Protein AF-W4GND0-F1 (afdb_monomer_lite)

Secondary structure (DSSP, 8-state):
-----PPPPP------------------TT--------------EEEE-TTEEE-TTSS-EEE-SS---EEES----SEEEEEEEE----SS----EEEEE-TTS-TTS-TTSSSSEEEEETTTTEEEETTEEEEE-S----TT-EEEEEEEE-----------------S-----GGG-----S--------------

InterPro domains:
  IPR001870 B30.2/SPRY domain [PS50188] (21-199)
  IPR003877 SPRY domain [PF00622] (81-151)
  IPR003877 SPRY domain [SM00449] (78-196)
  IPR013320 Concanavalin A-like lectin/glucanase domain superfamily [SSF49899] (46-150)
  IPR037353 Histone methyltransferase complex subunit ASH2 [PTHR10598] (15-159)
  IPR043136 B30.2/SPRY domain superfamily [G3DSA:2.60.120.920] (41-192)

Foldseek 3Di:
DDDDDDDDDDDPDPPDDDDDDDPDDPDDPDDDDPPPPPPPDDKFWDDAAPQWDADPVRHDIDGDDDDFAIDIPDDDDAFKDKDKDAAADDPDDDWAWDADFDPPDGRRHHALCEQRGWTFTQPQRWIHHVNDTDHRPADHDHHGDMDMYMDHHHDDPPDPDDDDDPPPDPPDPPPPPRNPPPPDDDDDDDDDDDDDDDD

Organism: Aphanomyces astaci (NCBI:txid112090)

pLDDT: mean 72.78, std 25.06, range [27.89, 97.12]

Radius of gyration: 31.28 Å; chains: 1; bounding box: 132×40×83 Å

Sequence (199 aa):
MATTIPRHPDDNTPTKRLRLDETKDDAVPGTPPKDNVKCSTLVRWLDKGPLLLFGDDGVTVSGTKGFCMARTNACVTRGTYYFELKLLGAIEAYHVRVGWGTKKADINAPVGFDEHSYGYRDIGGETMHKSKRSGPYGDSFGVGDTVGAMICVNGDSSEDKSVDTVAPSLPGRFVPPSLVKQSSDLLAHVSSPRRSFCP

Structure (mmCIF, N/CA/C/O backbone):
data_AF-W4GND0-F1
#
_entry.id   AF-W4GND0-F1
#
loop_
_atom_site.group_PDB
_atom_site.id
_atom_site.type_symbol
_atom_site.label_atom_id
_atom_site.label_alt_id
_atom_site.label_comp_id
_atom_site.label_asym_id
_atom_site.label_entity_id
_atom_site.label_seq_id
_atom_site.pdbx_PDB_ins_code
_atom_site.Cartn_x
_atom_site.Cartn_y
_atom_site.Cartn_z
_atom_site.occupancy
_atom_site.B_iso_or_equiv
_atom_site.auth_seq_id
_atom_site.auth_comp_id
_atom_site.auth_asym_id
_atom_site.auth_atom_id
_atom_site.pdbx_PDB_model_num
ATOM 1 N N . MET A 1 1 ? -73.529 -22.502 -42.885 1.00 43.00 1 MET A N 1
ATOM 2 C CA . MET A 1 1 ? -72.395 -23.369 -42.509 1.00 43.00 1 MET A CA 1
ATOM 3 C C . MET A 1 1 ? -71.196 -22.471 -42.272 1.00 43.00 1 MET A C 1
ATOM 5 O O . MET A 1 1 ? -70.768 -21.823 -43.215 1.00 43.00 1 MET A O 1
ATOM 9 N N . ALA A 1 2 ? -70.741 -22.344 -41.026 1.00 42.69 2 ALA A N 1
ATOM 10 C CA . ALA A 1 2 ? -69.561 -21.561 -40.666 1.00 42.69 2 ALA A CA 1
ATOM 11 C C . ALA A 1 2 ? -68.586 -22.484 -39.928 1.00 42.69 2 ALA A C 1
ATOM 13 O O . ALA A 1 2 ? -68.968 -23.151 -38.967 1.00 42.69 2 ALA A O 1
ATOM 14 N N . THR A 1 3 ? -67.371 -22.567 -40.459 1.00 45.03 3 THR A N 1
ATOM 15 C CA . THR A 1 3 ? -66.324 -23.526 -40.100 1.00 45.03 3 THR A CA 1
ATOM 16 C C . THR A 1 3 ? -65.469 -22.999 -38.948 1.00 45.03 3 THR A C 1
ATOM 18 O O . THR A 1 3 ? -65.037 -21.849 -38.952 1.00 45.03 3 THR A O 1
ATOM 21 N N . THR A 1 4 ? -65.230 -23.873 -37.974 1.00 40.03 4 THR A N 1
ATOM 22 C CA . THR A 1 4 ? -64.406 -23.694 -36.773 1.00 40.03 4 THR A CA 1
ATOM 23 C C . THR A 1 4 ? -62.906 -23.597 -37.087 1.00 40.03 4 THR A C 1
ATOM 25 O O . THR A 1 4 ? -62.381 -24.429 -37.822 1.00 40.03 4 THR A O 1
ATOM 28 N N . ILE A 1 5 ? -62.202 -22.654 -36.448 1.00 49.31 5 ILE A N 1
ATOM 29 C CA . ILE A 1 5 ? -60.740 -22.677 -36.235 1.00 49.31 5 ILE A CA 1
ATOM 30 C C . ILE A 1 5 ? -60.503 -22.735 -34.709 1.00 49.31 5 ILE A C 1
ATOM 32 O O . ILE A 1 5 ? -61.121 -21.947 -33.986 1.00 49.31 5 ILE A O 1
ATOM 36 N N . PRO A 1 6 ? -59.669 -23.660 -34.192 1.00 49.16 6 PRO A N 1
ATOM 37 C CA . PRO A 1 6 ? -59.501 -23.877 -32.756 1.00 49.16 6 PRO A CA 1
ATOM 38 C C . PRO A 1 6 ? -58.613 -22.800 -32.114 1.00 49.16 6 PRO A C 1
ATOM 40 O O . PRO A 1 6 ? -57.585 -22.414 -32.669 1.00 49.16 6 PRO A O 1
ATOM 43 N N . ARG A 1 7 ? -59.013 -22.320 -30.929 1.00 40.78 7 ARG A N 1
ATOM 44 C CA . ARG A 1 7 ? -58.223 -21.388 -30.113 1.00 40.78 7 ARG A CA 1
ATOM 45 C C . ARG A 1 7 ? -57.280 -22.158 -29.186 1.00 40.78 7 ARG A C 1
ATOM 47 O O . ARG A 1 7 ? -57.623 -23.218 -28.674 1.00 40.78 7 ARG A O 1
ATOM 54 N N . HIS A 1 8 ? -56.094 -21.584 -29.038 1.00 46.62 8 HIS A N 1
ATOM 55 C CA . HIS A 1 8 ? -54.951 -22.016 -28.240 1.00 46.62 8 HIS A CA 1
ATOM 56 C C . HIS A 1 8 ? -55.311 -22.279 -26.760 1.00 46.62 8 HIS A C 1
ATOM 58 O O . HIS A 1 8 ? -56.120 -21.527 -26.219 1.00 46.62 8 HIS A O 1
ATOM 64 N N . PRO A 1 9 ? -54.721 -23.299 -26.099 1.00 55.03 9 PRO A N 1
ATOM 65 C CA . PRO A 1 9 ? -55.015 -23.630 -24.704 1.00 55.03 9 PRO A CA 1
ATOM 66 C C . PRO A 1 9 ? -54.489 -22.571 -23.726 1.00 55.03 9 PRO A C 1
ATOM 68 O O . PRO A 1 9 ? -53.445 -21.956 -23.957 1.00 55.03 9 PRO A O 1
ATOM 71 N N . ASP A 1 10 ? -55.256 -22.376 -22.654 1.00 47.91 10 ASP A N 1
ATOM 72 C CA . ASP A 1 10 ? -55.104 -21.334 -21.643 1.00 47.91 10 ASP A CA 1
ATOM 73 C C . ASP A 1 10 ? -53.789 -21.418 -20.844 1.00 47.91 10 ASP A C 1
ATOM 75 O O . ASP A 1 10 ? -53.317 -22.486 -20.449 1.00 47.91 10 ASP A O 1
ATOM 79 N N . ASP A 1 11 ? -53.230 -20.234 -20.601 1.00 42.88 11 ASP A N 1
ATOM 80 C CA . ASP A 1 11 ? -52.065 -19.924 -19.774 1.00 42.88 11 ASP A CA 1
ATOM 81 C C . ASP A 1 11 ? -52.300 -20.351 -18.313 1.00 42.88 11 ASP A C 1
ATOM 83 O O . ASP A 1 11 ? -53.037 -19.711 -17.562 1.00 42.88 11 ASP A O 1
ATOM 87 N N . ASN A 1 12 ? -51.689 -21.465 -17.903 1.00 50.41 12 ASN A N 1
ATOM 88 C CA . ASN A 1 12 ? -51.799 -21.996 -16.547 1.00 50.41 12 ASN A CA 1
ATOM 89 C C . ASN A 1 12 ? -50.661 -21.483 -15.652 1.00 50.41 12 ASN A C 1
ATOM 91 O O . ASN A 1 12 ? -49.893 -22.268 -15.091 1.00 50.41 12 ASN A O 1
ATOM 95 N N . THR A 1 13 ? -50.550 -20.161 -15.519 1.00 42.34 13 THR A N 1
ATOM 96 C CA . THR A 1 13 ? -49.691 -19.529 -14.511 1.00 42.34 13 THR A CA 1
ATOM 97 C C . THR A 1 13 ? -50.425 -19.517 -13.157 1.00 42.34 13 THR A C 1
ATOM 99 O O . THR A 1 13 ? -51.389 -18.763 -12.991 1.00 42.34 13 THR A O 1
ATOM 102 N N . PRO A 1 14 ? -50.015 -20.308 -12.143 1.00 46.78 14 PRO A N 1
ATOM 103 C CA . PRO A 1 14 ? -50.732 -20.372 -10.874 1.00 46.78 14 PRO A CA 1
ATOM 104 C C . PRO A 1 14 ? -50.494 -19.089 -10.065 1.00 46.78 14 PRO A C 1
ATOM 106 O O . PRO A 1 14 ? -49.448 -18.895 -9.453 1.00 46.78 14 PRO A O 1
ATOM 109 N N . THR A 1 15 ? -51.494 -18.211 -10.012 1.00 45.91 15 THR A N 1
ATOM 110 C CA . THR A 1 15 ? -51.479 -16.931 -9.273 1.00 45.91 15 THR A CA 1
ATOM 111 C C . THR A 1 15 ? -51.788 -17.080 -7.775 1.00 45.91 15 THR A C 1
ATOM 113 O O . THR A 1 15 ? -52.222 -16.136 -7.113 1.00 45.91 15 THR A O 1
ATOM 116 N N . LYS A 1 16 ? -51.585 -18.265 -7.189 1.00 37.91 16 LYS A N 1
ATOM 117 C CA . LYS A 1 16 ? -51.876 -18.499 -5.769 1.00 37.91 16 LYS A CA 1
ATOM 118 C C . LYS A 1 16 ? -50.635 -18.256 -4.914 1.00 37.91 16 LYS A C 1
ATOM 120 O O . LYS A 1 16 ? -49.819 -19.150 -4.719 1.00 37.91 16 LYS A O 1
ATOM 125 N N . ARG A 1 17 ? -50.540 -17.047 -4.344 1.00 41.16 17 ARG A N 1
ATOM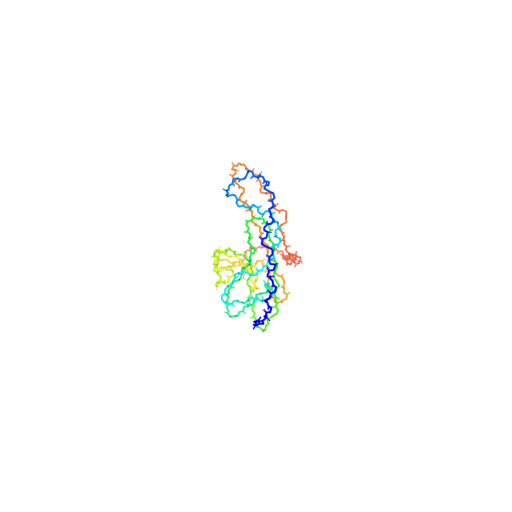 126 C CA . ARG A 1 17 ? -49.741 -16.793 -3.133 1.00 41.16 17 ARG A CA 1
ATOM 127 C C . ARG A 1 17 ? -50.194 -17.775 -2.050 1.00 41.16 17 ARG A C 1
ATOM 129 O O . ARG A 1 17 ? -51.333 -17.699 -1.588 1.00 41.16 17 ARG A O 1
ATOM 136 N N . LEU A 1 18 ? -49.316 -18.697 -1.667 1.00 41.16 18 LEU A N 1
ATOM 137 C CA . LEU A 1 18 ? -49.490 -19.494 -0.459 1.00 41.16 18 LEU A CA 1
ATOM 138 C C . LEU A 1 18 ? -49.481 -18.529 0.734 1.00 41.16 18 LEU A C 1
ATOM 140 O O . LEU A 1 18 ? -48.546 -17.746 0.894 1.00 41.16 18 LEU A O 1
ATOM 144 N N . ARG A 1 19 ? -50.557 -18.542 1.527 1.00 41.31 19 ARG A N 1
ATOM 145 C CA . ARG A 1 19 ? -50.587 -17.903 2.845 1.00 41.31 19 ARG A CA 1
ATOM 146 C C . ARG A 1 19 ? -49.658 -18.718 3.744 1.00 41.31 19 ARG A C 1
ATOM 148 O O . ARG A 1 19 ? -49.975 -19.865 4.036 1.00 41.31 19 ARG A O 1
ATOM 155 N N . LEU A 1 20 ? -48.508 -18.155 4.108 1.00 47.72 20 LEU A N 1
ATOM 156 C CA . LEU A 1 20 ? -47.785 -18.604 5.293 1.00 47.72 20 LEU A CA 1
ATOM 157 C C . LEU A 1 20 ? -48.545 -18.031 6.491 1.00 47.72 20 LEU A C 1
ATOM 159 O O . LEU A 1 20 ? -48.808 -16.828 6.510 1.00 47.72 20 LEU A O 1
ATOM 163 N N . ASP A 1 21 ? -48.948 -18.897 7.415 1.00 48.16 21 ASP A N 1
ATOM 164 C CA . ASP A 1 21 ? -49.617 -18.513 8.653 1.00 48.16 21 ASP A CA 1
ATOM 165 C C . ASP A 1 21 ? -48.809 -17.441 9.400 1.00 48.16 21 ASP A C 1
ATOM 167 O O . ASP A 1 21 ? -47.596 -17.557 9.585 1.00 48.16 21 ASP A O 1
ATOM 171 N N . GLU A 1 22 ? -49.499 -16.372 9.794 1.00 46.44 22 GLU A N 1
ATOM 172 C CA . GLU A 1 22 ? -48.955 -15.273 10.583 1.00 46.44 22 GLU A CA 1
ATOM 173 C C . GLU A 1 22 ? -48.670 -15.766 12.007 1.00 46.44 22 GLU A C 1
ATOM 175 O O . GLU A 1 22 ? -49.559 -15.799 12.861 1.00 46.44 22 GLU A O 1
ATOM 180 N N . THR A 1 23 ? -47.419 -16.121 12.298 1.00 47.56 23 THR A N 1
ATOM 181 C CA . THR A 1 23 ? -46.957 -16.118 13.687 1.00 47.56 23 THR A CA 1
ATOM 182 C C . THR A 1 23 ? -46.797 -14.660 14.100 1.00 47.56 23 THR A C 1
ATOM 184 O O . THR A 1 23 ? -45.972 -13.924 13.563 1.00 47.56 23 THR A O 1
ATOM 187 N N . LYS A 1 24 ? -47.658 -14.227 15.018 1.00 46.16 24 LYS A N 1
ATOM 188 C CA . LYS A 1 24 ? -47.632 -12.905 15.634 1.00 46.16 24 LYS A CA 1
ATOM 189 C C . LYS A 1 24 ? -46.342 -12.743 16.446 1.00 46.16 24 LYS A C 1
ATOM 191 O O . LYS A 1 24 ? -46.294 -13.146 17.604 1.00 46.16 24 LYS A O 1
ATOM 196 N N . ASP A 1 25 ? -45.334 -12.131 15.838 1.00 47.25 25 ASP A N 1
ATOM 197 C CA . ASP A 1 25 ? -44.160 -11.618 16.535 1.00 47.25 25 ASP A CA 1
ATOM 198 C C . ASP A 1 25 ? -44.405 -10.144 16.883 1.00 47.25 25 ASP A C 1
ATOM 200 O O . ASP A 1 25 ? -44.416 -9.266 16.017 1.00 47.25 25 ASP A O 1
ATOM 204 N N . ASP A 1 26 ? -44.637 -9.866 18.167 1.00 52.28 26 ASP A N 1
ATOM 205 C CA . ASP A 1 26 ? -44.676 -8.511 18.718 1.00 52.28 26 ASP A CA 1
ATOM 206 C C . ASP A 1 26 ? -43.261 -7.888 18.642 1.00 52.28 26 ASP A C 1
ATOM 208 O O . ASP A 1 26 ? -42.499 -7.901 19.609 1.00 52.28 26 ASP A O 1
ATOM 212 N N . ALA A 1 27 ? -42.885 -7.351 17.476 1.00 48.69 27 ALA A N 1
ATOM 213 C CA . ALA A 1 27 ? -41.619 -6.653 17.256 1.00 48.69 27 ALA A CA 1
ATOM 214 C C . ALA A 1 27 ? -41.849 -5.222 16.739 1.00 48.69 27 ALA A C 1
ATOM 216 O O . ALA A 1 27 ? -42.468 -4.986 15.703 1.00 48.69 27 ALA A O 1
ATOM 217 N N . VAL A 1 28 ? -41.324 -4.250 17.488 1.00 59.69 28 VAL A N 1
ATOM 218 C CA . VAL A 1 28 ? -41.372 -2.810 17.194 1.00 59.69 28 VAL A CA 1
ATOM 219 C C . VAL A 1 28 ? -40.709 -2.508 15.834 1.00 59.69 28 VAL A C 1
ATOM 221 O O . VAL A 1 28 ? -39.569 -2.935 15.617 1.00 59.69 28 VAL A O 1
ATOM 224 N N . PRO A 1 29 ? -41.345 -1.738 14.925 1.00 42.53 29 PRO A N 1
ATOM 225 C CA . PRO A 1 29 ? -40.760 -1.413 13.626 1.00 42.53 29 PRO A CA 1
ATOM 226 C C . PRO A 1 29 ? -39.590 -0.437 13.798 1.00 42.53 29 PRO A C 1
ATOM 228 O O . PRO A 1 29 ? -39.782 0.673 14.291 1.00 42.53 29 PRO A O 1
ATOM 231 N N . GLY A 1 30 ? -38.383 -0.824 13.371 1.00 54.09 30 GLY A N 1
ATOM 232 C CA . GLY A 1 30 ? -37.258 0.116 13.244 1.00 54.09 30 GLY A CA 1
ATOM 233 C C . GLY A 1 30 ? -35.874 -0.381 13.656 1.00 54.09 30 GLY A C 1
ATOM 234 O O . GLY A 1 30 ? -34.920 0.383 13.542 1.00 54.09 30 GLY A O 1
ATOM 235 N N . THR A 1 31 ? -35.713 -1.629 14.099 1.00 52.34 31 THR A N 1
ATOM 236 C CA . THR A 1 31 ? -34.367 -2.149 14.391 1.00 52.34 31 THR A CA 1
ATOM 237 C C . THR A 1 31 ? -33.826 -2.879 13.158 1.00 52.34 31 THR A C 1
ATOM 239 O O . THR A 1 31 ? -34.403 -3.905 12.794 1.00 52.34 31 THR A O 1
ATOM 242 N N . PRO A 1 32 ? -32.763 -2.392 12.482 1.00 63.25 32 PRO A N 1
ATOM 243 C CA . PRO A 1 32 ? -32.136 -3.161 11.415 1.00 63.25 32 PRO A CA 1
ATOM 244 C C . PRO A 1 32 ? -31.621 -4.491 11.989 1.00 63.25 32 PRO A C 1
ATOM 246 O O . PRO A 1 32 ? -31.099 -4.496 13.113 1.00 63.25 32 PRO A O 1
ATOM 249 N N . PRO A 1 33 ? -31.763 -5.610 11.255 1.00 55.97 33 PRO A N 1
ATOM 250 C CA . PRO A 1 33 ? -31.226 -6.894 11.677 1.00 55.97 33 PRO A CA 1
ATOM 251 C C . PRO A 1 33 ? -29.745 -6.748 12.024 1.00 55.97 33 PRO A C 1
ATOM 253 O O . PRO A 1 33 ? -28.936 -6.282 11.219 1.00 55.97 33 PRO A O 1
ATOM 256 N N . LYS A 1 34 ? -29.381 -7.100 13.260 1.00 55.88 34 LYS A N 1
ATOM 257 C CA . LYS A 1 34 ? -27.978 -7.260 13.636 1.00 55.88 34 LYS A CA 1
ATOM 258 C C . LYS A 1 34 ? -27.514 -8.575 13.033 1.00 55.88 34 LYS A C 1
ATOM 260 O O . LYS A 1 34 ? -27.522 -9.601 13.710 1.00 55.88 34 LYS A O 1
ATOM 265 N N . ASP A 1 35 ? -27.135 -8.533 11.763 1.00 54.59 35 ASP A N 1
ATOM 266 C CA . ASP A 1 35 ? -26.527 -9.662 11.076 1.00 54.59 35 ASP A CA 1
ATOM 267 C C . ASP A 1 35 ? -25.145 -9.908 11.686 1.00 54.59 35 ASP A C 1
ATOM 269 O O . ASP A 1 35 ? -24.117 -9.447 11.199 1.00 54.59 35 ASP A O 1
ATOM 273 N N . ASN A 1 36 ? -25.109 -10.646 12.795 1.00 52.84 36 ASN A N 1
ATOM 274 C CA . ASN A 1 36 ? -23.877 -11.143 13.400 1.00 52.84 36 ASN A CA 1
ATOM 275 C C . ASN A 1 36 ? -23.395 -12.409 12.673 1.00 52.84 36 ASN A C 1
ATOM 277 O O . ASN A 1 36 ? -22.939 -13.377 13.284 1.00 52.84 36 ASN A O 1
ATOM 281 N N . VAL A 1 37 ? -23.534 -12.419 11.345 1.00 54.53 37 VAL A N 1
ATOM 282 C CA . VAL A 1 37 ? -22.922 -13.430 10.496 1.00 54.53 37 VAL A CA 1
ATOM 283 C C . VAL A 1 37 ? -21.450 -13.067 10.441 1.00 54.53 37 VAL A C 1
ATOM 285 O O . VAL A 1 37 ? -21.076 -12.025 9.903 1.00 54.53 37 VAL A O 1
ATOM 288 N N . LYS A 1 38 ? -20.598 -13.924 11.006 1.00 50.09 38 LYS A N 1
ATOM 289 C CA . LYS A 1 38 ? -19.148 -13.845 10.823 1.00 50.09 38 LYS A CA 1
ATOM 290 C C . LYS A 1 38 ? -18.852 -14.190 9.360 1.00 50.09 38 LYS A C 1
ATOM 292 O O . LYS A 1 38 ? -18.482 -15.309 9.026 1.00 50.09 38 LYS A O 1
ATOM 297 N N . CYS A 1 39 ? -19.122 -13.237 8.476 1.00 51.72 39 CYS A N 1
ATOM 298 C CA . CYS A 1 39 ? -18.884 -13.350 7.054 1.00 51.72 39 CYS A CA 1
ATOM 299 C C . CYS A 1 39 ? -17.370 -13.321 6.864 1.00 51.72 39 CYS A C 1
ATOM 301 O O . CYS A 1 39 ? -16.723 -12.305 7.137 1.00 51.72 39 CYS A O 1
ATOM 303 N N . SER A 1 40 ? -16.788 -14.447 6.451 1.00 60.53 40 SER A N 1
ATOM 304 C CA . SER A 1 40 ? -15.410 -14.483 5.974 1.00 60.53 40 SER A CA 1
ATOM 305 C C . SER A 1 40 ? -15.329 -13.576 4.749 1.00 60.53 40 SER A C 1
ATOM 307 O O . SER A 1 40 ? -15.664 -13.974 3.634 1.00 60.53 40 SER A O 1
ATOM 309 N N . THR A 1 41 ? -14.965 -12.319 4.974 1.00 70.31 41 THR A N 1
ATOM 310 C CA . THR A 1 41 ? -14.856 -11.331 3.908 1.00 70.31 41 THR A CA 1
ATOM 311 C C . THR A 1 41 ? -13.585 -11.640 3.137 1.00 70.31 41 THR A C 1
ATOM 313 O O . THR A 1 41 ? -12.489 -11.570 3.690 1.00 70.31 41 THR A O 1
ATOM 316 N N . LEU A 1 42 ? -13.729 -12.006 1.865 1.00 85.12 42 LEU A N 1
ATOM 317 C CA . LEU A 1 42 ? -12.583 -12.141 0.976 1.00 85.12 42 LEU A CA 1
ATOM 318 C C . LEU A 1 42 ? -11.925 -10.767 0.816 1.00 85.12 42 LEU A C 1
ATOM 320 O O . LEU A 1 42 ? -12.586 -9.794 0.436 1.00 85.12 42 LEU A O 1
ATOM 324 N N . VAL A 1 43 ? -10.630 -10.694 1.122 1.00 87.38 43 VAL A N 1
ATOM 325 C CA . VAL A 1 43 ? -9.841 -9.473 0.953 1.00 87.38 43 VAL A CA 1
ATOM 326 C C . VAL A 1 43 ? -9.565 -9.283 -0.531 1.00 87.38 43 VAL A C 1
ATOM 328 O O . VAL A 1 43 ? -9.021 -10.168 -1.187 1.00 87.38 43 VAL A O 1
ATOM 331 N N . ARG A 1 44 ? -9.963 -8.130 -1.058 1.00 92.44 44 ARG A N 1
ATOM 332 C CA . ARG A 1 44 ? -9.730 -7.721 -2.445 1.00 92.44 44 ARG A CA 1
ATOM 333 C C . ARG A 1 44 ? -9.353 -6.255 -2.492 1.00 92.44 44 ARG A C 1
ATOM 335 O O . ARG A 1 44 ? -9.683 -5.497 -1.574 1.00 92.44 44 ARG A O 1
ATOM 342 N N . TRP A 1 45 ? -8.695 -5.847 -3.567 1.00 93.94 45 TRP A N 1
ATOM 343 C CA . TRP A 1 45 ? -8.492 -4.429 -3.829 1.00 93.94 45 TRP A CA 1
ATOM 344 C C . TRP A 1 45 ? -9.834 -3.751 -4.123 1.00 93.94 45 TRP A C 1
ATOM 346 O O . TRP A 1 45 ? -10.637 -4.262 -4.900 1.00 93.94 45 TRP A O 1
ATOM 356 N N . LEU A 1 46 ? -10.090 -2.627 -3.455 1.00 92.38 46 LEU A N 1
ATOM 357 C CA . LEU A 1 46 ? -11.348 -1.885 -3.534 1.00 92.38 46 LEU A CA 1
ATOM 358 C C . LEU A 1 46 ? -11.148 -0.550 -4.248 1.00 92.38 46 LEU A C 1
ATOM 360 O O . LEU A 1 46 ? -11.800 -0.278 -5.250 1.00 92.38 46 LEU A O 1
ATOM 364 N N . ASP A 1 47 ? -10.206 0.252 -3.753 1.00 93.81 47 ASP A N 1
ATOM 365 C CA . ASP A 1 47 ? -9.917 1.577 -4.291 1.00 93.81 47 ASP A CA 1
ATOM 366 C C . ASP A 1 47 ? -8.493 1.617 -4.838 1.00 93.81 47 ASP A C 1
ATOM 368 O O . ASP A 1 47 ? -7.582 1.019 -4.259 1.00 93.81 47 ASP A O 1
ATOM 372 N N . LYS A 1 48 ? -8.270 2.384 -5.906 1.00 95.44 48 LYS A N 1
ATOM 373 C CA . LYS A 1 48 ? -6.930 2.641 -6.440 1.00 95.44 48 LYS A CA 1
ATOM 374 C C . LYS A 1 48 ? -6.798 4.028 -7.048 1.00 95.44 48 LYS A C 1
ATOM 376 O O . LYS A 1 48 ? -7.779 4.604 -7.518 1.00 95.44 48 LYS A O 1
ATOM 381 N N . GLY A 1 49 ? -5.563 4.511 -7.112 1.00 95.44 49 GLY A N 1
ATOM 382 C CA . GLY A 1 49 ? -5.216 5.678 -7.906 1.00 95.44 49 GLY A CA 1
ATOM 383 C C . GLY A 1 49 ? -5.351 5.400 -9.411 1.00 95.44 49 GLY A C 1
ATOM 384 O O . GLY A 1 49 ? -5.431 4.241 -9.847 1.00 95.44 49 GLY A O 1
ATOM 385 N N . PRO A 1 50 ? -5.362 6.454 -10.239 1.00 95.19 50 PRO A N 1
ATOM 386 C CA . PRO A 1 50 ? -5.556 6.338 -11.683 1.00 95.19 50 PRO A CA 1
ATOM 387 C C . PRO A 1 50 ? -4.420 5.583 -12.387 1.00 95.19 50 PRO A C 1
ATOM 389 O O . PRO A 1 50 ? -4.650 4.988 -13.433 1.00 95.19 50 PRO A O 1
ATOM 392 N N . LEU A 1 51 ? -3.218 5.564 -11.801 1.00 95.00 51 LEU A N 1
ATOM 393 C CA . LEU A 1 51 ? -2.009 4.982 -12.402 1.00 95.00 51 LEU A CA 1
ATOM 394 C C . LEU A 1 51 ? -1.832 3.482 -12.118 1.00 95.00 51 LEU A C 1
ATOM 396 O O . LEU A 1 51 ? -0.862 2.881 -12.585 1.00 95.00 51 LEU A O 1
ATOM 400 N N . LEU A 1 52 ? -2.749 2.887 -11.352 1.00 95.62 52 LEU A N 1
ATOM 401 C CA . LEU A 1 52 ? -2.769 1.460 -11.035 1.00 95.62 52 LEU A CA 1
ATOM 402 C C . LEU A 1 52 ? -3.870 0.745 -11.823 1.00 95.62 52 LEU A C 1
ATOM 404 O O . LEU A 1 52 ? -4.869 1.355 -12.203 1.00 95.62 52 LEU A O 1
ATOM 408 N N . LEU A 1 53 ? -3.727 -0.560 -12.007 1.00 94.81 53 LEU A N 1
ATOM 409 C CA . LEU A 1 53 ? -4.686 -1.459 -12.644 1.00 94.81 53 LEU A CA 1
ATOM 410 C C . LEU A 1 53 ? -4.884 -2.680 -11.744 1.00 94.81 53 LEU A C 1
ATOM 412 O O . LEU A 1 53 ? -3.928 -3.156 -11.134 1.00 94.81 53 LEU A O 1
ATOM 416 N N . PHE A 1 54 ? -6.117 -3.169 -11.642 1.00 95.12 54 PHE A N 1
ATOM 417 C CA . PHE A 1 54 ? -6.406 -4.422 -10.945 1.00 95.12 54 PHE A CA 1
ATOM 418 C C . PHE A 1 54 ? -6.342 -5.583 -11.927 1.00 95.12 54 PHE A C 1
ATOM 420 O O . PHE A 1 54 ? -6.782 -5.444 -13.068 1.00 95.12 54 PHE A O 1
ATOM 427 N N . GLY A 1 55 ? -5.790 -6.704 -11.473 1.00 93.44 55 GLY A N 1
ATOM 428 C CA . GLY A 1 55 ? -5.882 -7.970 -12.186 1.00 93.44 55 GLY A CA 1
ATOM 429 C C . GLY A 1 55 ? -7.279 -8.579 -12.068 1.00 93.44 55 GLY A C 1
ATOM 430 O O . GLY A 1 55 ? -8.040 -8.264 -11.148 1.00 93.44 55 GLY A O 1
ATOM 431 N N . ASP A 1 56 ? -7.596 -9.491 -12.984 1.00 92.25 56 ASP A N 1
ATOM 432 C CA . ASP A 1 56 ? -8.888 -10.193 -13.028 1.00 92.25 56 ASP A CA 1
ATOM 433 C C . ASP A 1 56 ? -9.124 -11.088 -11.797 1.00 92.25 56 ASP A C 1
ATOM 435 O O . ASP A 1 56 ? -10.259 -11.414 -11.452 1.00 92.25 56 ASP A O 1
ATOM 439 N N . ASP A 1 57 ? -8.050 -11.454 -11.095 1.00 91.31 57 ASP A N 1
ATOM 440 C CA . ASP A 1 57 ? -8.078 -12.206 -9.840 1.00 91.31 57 ASP A CA 1
ATOM 441 C C . ASP A 1 57 ? -8.581 -11.383 -8.635 1.00 91.31 57 ASP A C 1
ATOM 443 O O . ASP A 1 57 ? -8.911 -11.944 -7.586 1.00 91.31 57 ASP A O 1
ATOM 447 N N . GLY A 1 58 ? -8.654 -10.054 -8.765 1.00 89.25 58 GLY A N 1
ATOM 448 C CA . GLY A 1 58 ? -9.074 -9.130 -7.708 1.00 89.25 58 GLY A CA 1
ATOM 449 C C . GLY A 1 58 ? -8.085 -8.987 -6.541 1.00 89.25 58 GLY A C 1
ATOM 450 O O . GLY A 1 58 ? -8.402 -8.318 -5.551 1.00 89.25 58 GLY A O 1
ATOM 451 N N . VAL A 1 59 ? -6.902 -9.597 -6.642 1.00 92.75 59 VAL A N 1
ATOM 452 C CA . VAL A 1 59 ? -5.848 -9.597 -5.608 1.00 92.75 59 VAL A CA 1
ATOM 453 C C . VAL A 1 59 ? -4.489 -9.160 -6.149 1.00 92.75 59 VAL A C 1
ATOM 455 O O . VAL A 1 59 ? -3.612 -8.796 -5.365 1.00 92.75 59 VAL A O 1
ATOM 458 N N . THR A 1 60 ? -4.330 -9.089 -7.469 1.00 94.75 60 THR A N 1
ATOM 459 C CA . THR A 1 60 ? -3.158 -8.504 -8.114 1.00 94.75 60 THR A CA 1
ATOM 460 C C . THR A 1 60 ? -3.402 -7.033 -8.436 1.00 94.75 60 THR A C 1
ATOM 462 O O . THR A 1 60 ? -4.469 -6.636 -8.908 1.00 94.75 60 THR A O 1
ATOM 465 N N . VAL A 1 61 ? -2.383 -6.209 -8.196 1.00 95.31 61 VAL A N 1
ATOM 466 C CA . VAL A 1 61 ? -2.347 -4.807 -8.613 1.00 95.31 61 VAL A CA 1
ATOM 467 C C . VAL A 1 61 ? -1.076 -4.563 -9.416 1.00 95.31 61 VAL A C 1
ATOM 469 O O . VAL A 1 61 ? 0.011 -4.981 -9.022 1.00 95.31 61 VAL A O 1
ATOM 472 N N . SER A 1 62 ? -1.211 -3.887 -10.550 1.00 94.50 62 SER A N 1
ATOM 473 C CA . SER A 1 62 ? -0.095 -3.516 -11.419 1.00 94.50 62 SER A CA 1
ATOM 474 C C . SER A 1 62 ? -0.050 -2.002 -11.582 1.00 94.50 62 SER A C 1
ATOM 476 O O . SER A 1 62 ? -1.088 -1.344 -11.635 1.00 94.50 62 SER A O 1
ATOM 478 N N . GLY A 1 63 ? 1.152 -1.435 -11.629 1.00 92.38 63 GLY A N 1
ATOM 479 C CA . GLY A 1 63 ? 1.364 -0.005 -11.836 1.00 92.38 63 GLY A CA 1
ATOM 480 C C . GLY A 1 63 ? 1.813 0.303 -13.256 1.00 92.38 63 GLY A C 1
ATOM 481 O O . GLY A 1 63 ? 2.386 -0.545 -13.932 1.00 92.38 63 GLY A O 1
ATOM 482 N N . THR A 1 64 ? 1.549 1.530 -13.691 1.00 88.69 64 THR A N 1
ATOM 483 C CA . THR A 1 64 ? 2.116 2.090 -14.923 1.00 88.69 64 THR A CA 1
ATOM 484 C C . THR A 1 64 ? 3.264 3.040 -14.566 1.00 88.69 64 THR A C 1
ATOM 486 O O . THR A 1 64 ? 4.250 2.623 -13.965 1.00 88.69 64 THR A O 1
ATOM 489 N N . LYS A 1 65 ? 3.143 4.335 -14.874 1.00 89.06 65 LYS A N 1
ATOM 490 C CA . LYS A 1 65 ? 4.170 5.342 -14.603 1.00 89.06 65 LYS A CA 1
ATOM 491 C C . LYS A 1 65 ? 3.786 6.203 -13.409 1.00 89.06 65 LYS A C 1
ATOM 493 O O . LYS A 1 65 ? 2.821 6.951 -13.490 1.00 89.06 65 LYS A O 1
ATOM 498 N N . GLY A 1 66 ? 4.614 6.189 -12.367 1.00 92.12 66 GLY A N 1
ATOM 499 C CA . GLY A 1 66 ? 4.462 7.039 -11.185 1.00 92.12 66 GLY A CA 1
ATOM 500 C C . GLY A 1 66 ? 3.886 6.304 -9.977 1.00 92.12 66 GLY A C 1
ATOM 501 O O . GLY A 1 66 ? 3.509 5.138 -10.052 1.00 92.12 66 GLY A O 1
ATOM 502 N N . PHE A 1 67 ? 3.853 6.995 -8.839 1.00 94.12 67 PHE A N 1
ATOM 503 C CA . PHE A 1 67 ? 3.336 6.436 -7.595 1.00 94.12 67 PHE A CA 1
ATOM 504 C C . PHE A 1 67 ? 1.857 6.766 -7.414 1.00 94.12 67 PHE A C 1
ATOM 506 O O . PHE A 1 67 ? 1.443 7.904 -7.592 1.00 94.12 67 PHE A O 1
ATOM 513 N N . CYS A 1 68 ? 1.098 5.766 -6.988 1.00 95.50 68 CYS A N 1
ATOM 514 C CA . CYS A 1 68 ? -0.279 5.857 -6.519 1.00 95.50 68 CYS A CA 1
ATOM 515 C C . CYS A 1 68 ? -0.484 4.785 -5.444 1.00 95.50 68 CYS A C 1
ATOM 517 O O . CYS A 1 68 ? 0.376 3.922 -5.246 1.00 95.50 68 CYS A O 1
ATOM 519 N N . MET A 1 69 ? -1.627 4.819 -4.769 1.00 96.44 69 MET A N 1
ATOM 520 C CA . MET A 1 69 ? -1.992 3.852 -3.738 1.00 96.44 69 MET A CA 1
ATOM 521 C C . MET A 1 69 ? -3.162 2.981 -4.198 1.00 96.44 69 MET A C 1
ATOM 523 O O . MET A 1 69 ? -4.034 3.431 -4.942 1.00 96.44 69 MET A O 1
ATOM 527 N N . ALA A 1 70 ? -3.194 1.739 -3.723 1.00 96.31 70 ALA A N 1
ATOM 528 C CA . ALA A 1 70 ? -4.379 0.893 -3.727 1.00 96.31 70 ALA A CA 1
ATOM 529 C C . ALA A 1 70 ? -4.734 0.514 -2.286 1.00 96.31 70 ALA A C 1
ATOM 531 O O . ALA A 1 70 ? -3.852 0.389 -1.435 1.00 96.31 70 ALA A O 1
ATOM 532 N N . ARG A 1 71 ? -6.026 0.358 -2.003 1.00 95.50 71 ARG A N 1
ATOM 533 C CA . ARG A 1 71 ? -6.554 -0.009 -0.684 1.00 95.50 71 ARG A CA 1
ATOM 534 C C . ARG A 1 71 ? -7.505 -1.179 -0.825 1.00 95.50 71 ARG A C 1
ATOM 536 O O . ARG A 1 71 ? -8.245 -1.265 -1.804 1.00 95.50 71 ARG A O 1
ATOM 543 N N . THR A 1 72 ? -7.485 -2.071 0.152 1.00 94.44 72 THR A N 1
ATOM 544 C CA . THR A 1 72 ? -8.384 -3.221 0.185 1.00 94.44 72 THR A CA 1
ATOM 545 C C . THR A 1 72 ? -9.748 -2.845 0.761 1.00 94.44 72 THR A C 1
ATOM 547 O O . THR A 1 72 ? -9.934 -1.776 1.345 1.00 94.44 72 THR A O 1
ATOM 550 N N . ASN A 1 73 ? -10.720 -3.739 0.598 1.00 92.06 73 ASN A N 1
ATOM 551 C CA . ASN A 1 73 ? -12.032 -3.648 1.242 1.00 92.06 73 ASN A CA 1
ATOM 552 C C . ASN A 1 73 ? -11.998 -3.921 2.758 1.00 92.06 73 ASN A C 1
ATOM 554 O O . ASN A 1 73 ? -12.974 -3.639 3.451 1.00 92.06 73 ASN A O 1
ATOM 558 N N . ALA A 1 74 ? -10.903 -4.482 3.273 1.00 89.62 74 ALA A N 1
ATOM 559 C CA . ALA A 1 74 ? -10.763 -4.831 4.677 1.00 89.62 74 ALA A CA 1
ATOM 560 C C . ALA A 1 74 ? -10.377 -3.597 5.502 1.00 89.62 74 ALA A C 1
ATOM 562 O O . ALA A 1 74 ? -9.261 -3.088 5.411 1.00 89.62 74 ALA A O 1
ATOM 563 N N . CYS A 1 75 ? -11.305 -3.123 6.332 1.00 89.06 75 CYS A N 1
ATOM 564 C CA . CYS A 1 75 ? -11.036 -2.068 7.298 1.00 89.06 75 CYS A CA 1
ATOM 565 C C . CYS A 1 75 ? -10.631 -2.656 8.653 1.00 89.06 75 CYS A C 1
ATOM 567 O O . CYS A 1 75 ? -11.132 -3.691 9.089 1.00 89.06 75 CYS A O 1
ATOM 569 N N . VAL A 1 76 ? -9.723 -1.961 9.334 1.00 90.75 76 VAL A N 1
ATOM 570 C CA . VAL A 1 76 ? -9.266 -2.313 10.678 1.00 90.75 76 VAL A CA 1
ATOM 571 C C . VAL A 1 76 ? -9.773 -1.256 11.649 1.00 90.75 76 VAL A C 1
ATOM 573 O O . VAL A 1 76 ? -9.527 -0.068 11.450 1.00 90.75 76 VAL A O 1
ATOM 576 N N . THR A 1 77 ? -10.485 -1.682 12.692 1.00 90.19 77 THR A N 1
ATOM 577 C CA . THR A 1 77 ? -11.004 -0.787 13.741 1.00 90.19 77 THR A CA 1
ATO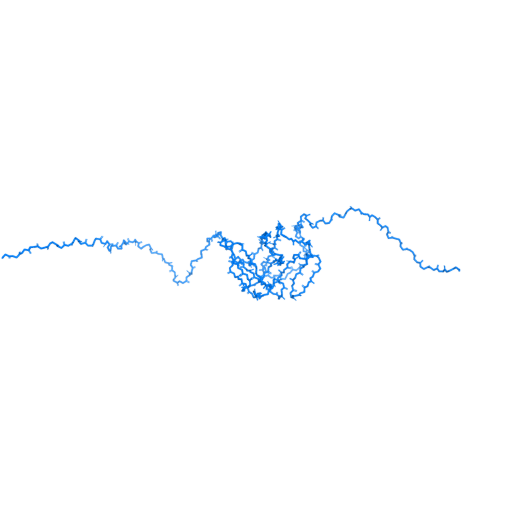M 578 C C . THR A 1 77 ? -10.402 -1.090 15.107 1.00 90.19 77 THR A C 1
ATOM 580 O O . THR A 1 77 ? -9.931 -0.174 15.771 1.00 90.19 77 THR A O 1
ATOM 583 N N . ARG A 1 78 ? -10.413 -2.357 15.538 1.00 91.38 78 ARG A N 1
ATOM 584 C CA . ARG A 1 78 ? -9.849 -2.831 16.813 1.00 91.38 78 ARG A CA 1
ATOM 585 C C . ARG A 1 78 ? -9.302 -4.250 16.653 1.00 91.38 78 ARG A C 1
ATOM 587 O O . ARG A 1 78 ? -9.905 -5.053 15.938 1.00 91.38 78 ARG A O 1
ATOM 594 N N . GLY A 1 79 ? -8.195 -4.553 17.329 1.00 91.31 79 GLY A N 1
ATOM 595 C CA . GLY A 1 79 ? -7.532 -5.863 17.332 1.00 91.31 79 GLY A CA 1
ATOM 596 C C . GLY A 1 79 ? -6.208 -5.902 16.562 1.00 91.31 79 GLY A C 1
ATOM 597 O O . GLY A 1 79 ? -5.672 -4.866 16.166 1.00 91.31 79 GLY A O 1
ATOM 598 N N . THR A 1 80 ? -5.687 -7.112 16.357 1.00 92.94 80 THR A N 1
ATOM 599 C CA . THR A 1 80 ? -4.439 -7.371 15.626 1.00 92.94 80 THR A CA 1
ATOM 600 C C . THR A 1 80 ? -4.740 -7.979 14.265 1.00 92.94 80 THR A C 1
ATOM 602 O O . THR A 1 80 ? -5.448 -8.980 14.176 1.00 92.94 80 THR A O 1
ATOM 605 N N . TYR A 1 81 ? -4.184 -7.381 13.215 1.00 93.62 81 TYR A N 1
ATOM 606 C CA . TYR A 1 81 ? -4.380 -7.803 11.831 1.00 93.62 81 TYR A CA 1
ATOM 607 C C . TYR A 1 81 ? -3.039 -7.942 11.138 1.00 93.62 81 TYR A C 1
ATOM 609 O O . TYR A 1 81 ? -2.091 -7.216 11.438 1.00 93.62 81 TYR A O 1
ATOM 617 N N . TYR A 1 82 ? -2.990 -8.868 10.191 1.00 94.06 82 TYR A N 1
ATOM 618 C CA . TYR A 1 82 ? -1.808 -9.180 9.416 1.00 94.06 82 TYR A CA 1
ATOM 619 C C . TYR A 1 82 ? -2.197 -9.440 7.965 1.00 94.06 82 TYR A C 1
ATOM 621 O O . TYR A 1 82 ? -3.219 -10.076 7.703 1.00 94.06 82 TYR A O 1
ATOM 629 N N . PHE A 1 83 ? -1.381 -8.954 7.038 1.00 94.19 83 PHE A N 1
ATOM 630 C CA . PHE A 1 83 ? -1.451 -9.335 5.635 1.00 94.19 83 PHE A CA 1
ATOM 631 C C . PHE A 1 83 ? -0.048 -9.477 5.055 1.00 94.19 83 PHE A C 1
ATOM 633 O O . PHE A 1 83 ? 0.917 -8.920 5.578 1.00 94.19 83 PHE A O 1
ATOM 640 N N . GLU A 1 84 ? 0.042 -10.187 3.939 1.00 95.69 84 GLU A N 1
ATOM 641 C CA . GLU A 1 84 ? 1.267 -10.357 3.169 1.00 95.69 84 GLU A CA 1
ATOM 642 C C . GLU A 1 84 ? 1.074 -9.820 1.754 1.00 95.69 84 GLU A C 1
ATOM 644 O O . GLU A 1 84 ? -0.008 -9.927 1.174 1.00 95.69 84 GLU A O 1
ATOM 649 N N . LEU A 1 85 ? 2.136 -9.253 1.190 1.00 95.12 85 LEU A N 1
ATOM 650 C CA . LEU A 1 85 ? 2.211 -8.880 -0.217 1.00 95.12 85 LEU A CA 1
ATOM 651 C C . LEU A 1 85 ? 3.393 -9.582 -0.859 1.00 95.12 85 LEU A C 1
ATOM 653 O O . LEU A 1 85 ? 4.534 -9.414 -0.432 1.00 95.12 85 LEU A O 1
ATOM 657 N N . LYS A 1 86 ? 3.113 -10.336 -1.918 1.00 96.44 86 LYS A N 1
ATOM 658 C CA . LYS A 1 86 ? 4.134 -10.968 -2.743 1.00 96.44 86 LYS A CA 1
ATOM 659 C C . LYS A 1 86 ? 4.476 -10.069 -3.922 1.00 96.44 86 LYS A C 1
ATOM 661 O O . LYS A 1 86 ? 3.585 -9.647 -4.659 1.00 96.44 86 LYS A O 1
ATOM 666 N N . LEU A 1 87 ? 5.761 -9.799 -4.119 1.00 96.06 87 LEU A N 1
ATOM 667 C CA . LEU A 1 87 ? 6.236 -9.006 -5.247 1.00 96.06 87 LEU A CA 1
ATOM 668 C C . LEU A 1 87 ? 6.430 -9.920 -6.461 1.00 96.06 87 LEU A C 1
ATOM 670 O O . LEU A 1 87 ? 7.297 -10.793 -6.470 1.00 96.06 87 LEU A O 1
ATOM 674 N N . LEU A 1 88 ? 5.590 -9.738 -7.479 1.00 95.62 88 LEU A N 1
ATOM 675 C CA . LEU A 1 88 ? 5.619 -10.528 -8.709 1.00 95.62 88 LEU A CA 1
ATOM 676 C C . LEU A 1 88 ? 6.555 -9.904 -9.748 1.00 95.62 88 LEU A C 1
ATOM 678 O O . LEU A 1 88 ? 6.722 -8.692 -9.801 1.00 95.62 88 LEU A O 1
ATOM 682 N N . GLY A 1 89 ? 7.147 -10.735 -10.604 1.00 94.00 89 GLY A N 1
ATOM 683 C CA . GLY A 1 89 ? 7.977 -10.242 -11.701 1.00 94.00 89 GLY A CA 1
ATOM 684 C C . GLY A 1 89 ? 7.180 -9.386 -12.685 1.00 94.00 89 GLY A C 1
ATOM 685 O O . GLY A 1 89 ? 6.040 -9.709 -13.016 1.00 94.00 89 GLY A O 1
ATOM 686 N N . ALA A 1 90 ? 7.804 -8.316 -13.171 1.00 90.88 90 ALA A N 1
ATOM 687 C CA . ALA A 1 90 ? 7.271 -7.447 -14.211 1.00 90.88 90 ALA A CA 1
ATOM 688 C C . ALA A 1 90 ? 8.316 -7.255 -15.319 1.00 90.88 90 ALA A C 1
ATOM 690 O O . ALA A 1 90 ? 9.500 -7.527 -15.122 1.00 90.88 90 ALA A O 1
ATOM 691 N N . ILE A 1 91 ? 7.866 -6.794 -16.488 1.00 90.44 91 ILE A N 1
ATOM 692 C CA . ILE A 1 91 ? 8.743 -6.515 -17.637 1.00 90.44 91 ILE A CA 1
ATOM 693 C C . ILE A 1 91 ? 9.689 -5.350 -17.315 1.00 90.44 91 ILE A C 1
ATOM 695 O O . ILE A 1 91 ? 10.864 -5.380 -17.672 1.00 90.44 91 ILE A O 1
ATOM 699 N N . GLU A 1 92 ? 9.176 -4.335 -16.620 1.00 89.75 92 GLU A N 1
ATOM 700 C CA . GLU A 1 92 ? 9.928 -3.155 -16.207 1.00 89.75 92 GLU A CA 1
ATOM 701 C C . GLU A 1 92 ? 10.254 -3.204 -14.712 1.00 89.75 92 GLU A C 1
ATOM 703 O O . GLU A 1 92 ? 9.494 -3.744 -13.903 1.00 89.75 92 GLU A O 1
ATOM 708 N N . ALA A 1 93 ? 11.385 -2.604 -14.335 1.00 90.56 93 ALA A N 1
ATOM 709 C CA . ALA A 1 93 ? 11.730 -2.415 -12.934 1.00 90.56 93 ALA A CA 1
ATOM 710 C C . ALA A 1 93 ? 10.725 -1.463 -12.272 1.00 90.56 93 ALA A C 1
ATOM 712 O O . ALA A 1 93 ? 10.395 -0.409 -12.816 1.00 90.56 93 ALA A O 1
ATOM 713 N N . TYR A 1 94 ? 10.264 -1.821 -11.077 1.00 94.12 94 TYR A N 1
ATOM 714 C CA . TYR A 1 94 ? 9.255 -1.065 -10.349 1.00 94.12 94 TYR A CA 1
ATOM 715 C C . TYR A 1 94 ? 9.634 -0.917 -8.876 1.00 94.12 94 TYR A C 1
ATOM 717 O O . TYR A 1 94 ? 10.449 -1.674 -8.349 1.00 94.12 94 TYR A O 1
ATOM 725 N N . HIS A 1 95 ? 9.013 0.062 -8.216 1.00 94.88 95 HIS A N 1
ATOM 726 C CA . HIS A 1 95 ? 9.214 0.340 -6.799 1.00 94.88 95 HIS A CA 1
ATOM 727 C C . HIS A 1 95 ? 7.900 0.297 -6.040 1.00 94.88 95 HIS A C 1
ATOM 729 O O . HIS A 1 95 ? 6.887 0.821 -6.510 1.00 94.88 95 HIS A O 1
ATOM 735 N N . VAL A 1 96 ? 7.920 -0.289 -4.846 1.00 95.44 96 VAL A N 1
ATOM 736 C CA . VAL A 1 96 ? 6.721 -0.453 -4.015 1.00 95.44 96 VAL A CA 1
ATOM 737 C C . VAL A 1 96 ? 6.952 0.105 -2.626 1.00 95.44 96 VAL A C 1
ATOM 739 O O . VAL A 1 96 ? 8.033 0.024 -2.046 1.00 95.44 96 VAL A O 1
ATOM 742 N N . ARG A 1 97 ? 5.881 0.668 -2.072 1.00 96.19 97 ARG A N 1
ATOM 743 C CA . ARG A 1 97 ? 5.782 0.936 -0.646 1.00 96.19 97 ARG A CA 1
ATOM 744 C C . ARG A 1 97 ? 4.564 0.208 -0.103 1.00 96.19 97 ARG A C 1
ATOM 746 O O . ARG A 1 97 ? 3.487 0.300 -0.687 1.00 96.19 97 ARG A O 1
ATOM 753 N N . VAL A 1 98 ? 4.747 -0.494 1.005 1.00 96.00 98 VAL A N 1
ATOM 754 C CA . VAL A 1 98 ? 3.714 -1.310 1.653 1.00 96.00 98 VAL A CA 1
ATOM 755 C C . VAL A 1 98 ? 3.369 -0.701 2.997 1.00 96.00 98 VAL A C 1
ATOM 757 O O . VAL A 1 98 ? 4.257 -0.233 3.694 1.00 96.00 98 VAL A O 1
ATOM 760 N N . GLY A 1 99 ? 2.106 -0.717 3.404 1.00 96.06 99 GLY A N 1
ATOM 761 C CA . GLY A 1 99 ? 1.779 -0.353 4.773 1.00 96.06 99 GLY A CA 1
ATOM 762 C C . GLY A 1 99 ? 0.301 -0.121 4.998 1.00 96.06 99 GLY A C 1
ATOM 763 O O . GLY A 1 99 ? -0.542 -0.707 4.322 1.00 96.06 99 GLY A O 1
ATOM 764 N N . TRP A 1 100 ? 0.010 0.742 5.962 1.00 96.44 100 TRP A N 1
ATOM 765 C CA . TRP A 1 100 ? -1.336 1.001 6.450 1.00 96.44 100 TRP A CA 1
ATOM 766 C C . TRP A 1 100 ? -1.726 2.449 6.184 1.00 96.44 100 TRP A C 1
ATOM 768 O O . TRP A 1 100 ? -0.918 3.367 6.324 1.00 96.44 100 TRP A O 1
ATOM 778 N N . GLY A 1 101 ? -2.984 2.665 5.825 1.00 95.56 101 GLY A N 1
ATOM 779 C CA . GLY A 1 101 ? -3.526 3.996 5.606 1.00 95.56 101 GLY A CA 1
ATOM 780 C C . GLY A 1 101 ? -5.004 4.051 5.939 1.00 95.56 101 GLY A C 1
ATOM 781 O O . GLY A 1 101 ? -5.728 3.065 5.811 1.00 95.56 101 GLY A O 1
ATOM 782 N N . THR A 1 102 ? -5.455 5.217 6.382 1.00 94.88 102 THR A N 1
ATOM 783 C CA . THR A 1 102 ? -6.880 5.472 6.595 1.00 94.88 102 THR A CA 1
ATOM 784 C C . THR A 1 102 ? -7.561 5.845 5.275 1.00 94.88 102 THR A C 1
ATOM 786 O O . THR A 1 102 ? -6.912 6.152 4.273 1.00 94.88 102 THR A O 1
ATOM 789 N N . LYS A 1 103 ? -8.899 5.902 5.268 1.00 93.75 103 LYS A N 1
ATOM 790 C CA . LYS A 1 103 ? -9.672 6.349 4.096 1.00 93.75 103 LYS A CA 1
ATOM 791 C C . LYS A 1 103 ? -9.345 7.789 3.660 1.00 93.75 103 LYS A C 1
ATOM 793 O O . LYS A 1 103 ? -9.570 8.132 2.502 1.00 93.75 103 LYS A O 1
ATOM 798 N N . LYS A 1 104 ? -8.805 8.611 4.568 1.00 95.12 104 LYS A N 1
ATOM 799 C CA . LYS A 1 104 ? -8.399 9.996 4.292 1.00 95.12 104 LYS A CA 1
ATOM 800 C C . LYS A 1 104 ? -7.061 10.105 3.560 1.00 95.12 104 LYS A C 1
ATOM 802 O O . LYS A 1 104 ? -6.726 11.200 3.130 1.00 95.12 104 LYS A O 1
ATOM 807 N N . ALA A 1 105 ? -6.310 9.008 3.445 1.00 95.94 105 ALA A N 1
ATOM 808 C CA . ALA A 1 105 ? -5.040 9.035 2.743 1.00 95.94 105 ALA A CA 1
ATOM 809 C C . ALA A 1 105 ? -5.235 9.355 1.254 1.00 95.94 105 ALA A C 1
ATOM 811 O O . ALA A 1 105 ? -6.167 8.829 0.632 1.00 95.94 105 ALA A O 1
ATOM 812 N N . ASP A 1 106 ? -4.362 10.194 0.697 1.00 96.12 106 ASP A N 1
ATOM 813 C CA . ASP A 1 106 ? -4.404 10.567 -0.715 1.00 96.12 106 ASP A CA 1
ATOM 814 C C . ASP A 1 106 ? -4.062 9.360 -1.588 1.00 96.12 106 ASP A C 1
ATOM 816 O O . ASP A 1 106 ? -2.944 8.842 -1.586 1.00 96.12 106 ASP A O 1
ATOM 820 N N . ILE A 1 107 ? -5.050 8.908 -2.356 1.00 95.81 107 ILE A N 1
ATOM 821 C CA . ILE A 1 107 ? -4.921 7.714 -3.181 1.00 95.81 107 ILE A CA 1
ATOM 822 C C . ILE A 1 107 ? -4.069 7.935 -4.438 1.00 95.81 107 ILE A C 1
ATOM 824 O O . ILE A 1 107 ? -3.584 6.975 -5.043 1.00 95.81 107 ILE A O 1
ATOM 828 N N . ASN A 1 108 ? -3.860 9.196 -4.818 1.00 95.75 108 ASN A N 1
ATOM 829 C CA . ASN A 1 108 ? -3.014 9.573 -5.948 1.00 95.75 108 ASN A CA 1
ATOM 830 C C . ASN A 1 108 ? -1.532 9.661 -5.561 1.00 95.75 108 ASN A C 1
ATOM 832 O O . ASN A 1 108 ? -0.682 9.824 -6.431 1.00 95.75 108 ASN A O 1
ATOM 836 N N . ALA A 1 109 ? -1.218 9.542 -4.271 1.00 95.75 109 ALA A N 1
ATOM 837 C CA . ALA A 1 109 ? 0.130 9.603 -3.732 1.00 95.75 109 ALA A CA 1
ATOM 838 C C . ALA A 1 109 ? 0.580 8.224 -3.206 1.00 95.75 109 ALA A C 1
ATOM 840 O O . ALA A 1 109 ? -0.246 7.348 -2.946 1.00 95.75 109 ALA A O 1
ATOM 841 N N . PRO A 1 110 ? 1.894 7.976 -3.048 1.00 96.12 110 PRO A N 1
ATOM 842 C CA . PRO A 1 110 ? 2.370 6.746 -2.421 1.00 96.12 110 PRO A CA 1
ATOM 843 C C . PRO A 1 110 ? 2.026 6.695 -0.929 1.00 96.12 110 PRO A C 1
ATOM 845 O O . PRO A 1 110 ? 1.964 7.722 -0.253 1.00 96.12 110 PRO A O 1
ATOM 848 N N . VAL A 1 111 ? 1.941 5.485 -0.371 1.00 96.69 111 VAL A N 1
ATOM 849 C CA . VAL A 1 111 ? 1.811 5.297 1.083 1.00 96.69 111 VAL A CA 1
ATOM 850 C C . VAL A 1 111 ? 2.971 5.976 1.835 1.00 96.69 111 VAL A C 1
ATOM 852 O O . VAL A 1 111 ? 4.138 5.925 1.419 1.00 96.69 111 VAL A O 1
ATOM 855 N N . GLY A 1 112 ? 2.628 6.667 2.925 1.00 95.88 112 GLY A N 1
ATOM 856 C CA . GLY A 1 112 ? 3.543 7.478 3.728 1.00 95.88 112 GLY A CA 1
ATOM 857 C C . GLY A 1 112 ? 3.747 8.910 3.218 1.00 95.88 112 GLY A C 1
ATOM 858 O O . GLY A 1 112 ? 4.612 9.617 3.739 1.00 95.88 112 GLY A O 1
ATOM 859 N N . PHE A 1 113 ? 3.002 9.344 2.194 1.00 96.75 113 PHE A N 1
ATOM 860 C CA . PHE A 1 113 ? 3.046 10.721 1.688 1.00 96.75 113 PHE A CA 1
ATOM 861 C C . PHE A 1 113 ? 2.445 11.727 2.677 1.00 96.75 113 PHE A C 1
ATOM 863 O O . PHE A 1 113 ? 3.046 12.767 2.949 1.00 96.75 113 PHE A O 1
ATOM 870 N N . ASP A 1 114 ? 1.295 11.395 3.250 1.00 96.38 114 ASP A N 1
ATOM 871 C CA . ASP A 1 114 ? 0.535 12.254 4.152 1.00 96.38 114 ASP A CA 1
ATOM 872 C C . ASP A 1 114 ? 0.615 11.783 5.613 1.00 96.38 114 ASP A C 1
ATOM 874 O O . ASP A 1 114 ? 1.403 10.909 5.983 1.00 96.38 114 ASP A O 1
ATOM 878 N N . GLU A 1 115 ? -0.186 12.411 6.473 1.00 97.12 115 GLU A N 1
ATOM 879 C CA . GLU A 1 115 ? -0.328 12.020 7.876 1.00 97.12 115 GLU A CA 1
ATOM 880 C C . GLU A 1 115 ? -1.273 10.835 8.097 1.00 97.12 115 GLU A C 1
ATOM 882 O O . GLU A 1 115 ? -1.343 10.288 9.195 1.00 97.12 115 GLU A O 1
ATOM 887 N N . HIS A 1 116 ? -2.014 10.448 7.065 1.00 96.88 116 HIS A N 1
ATOM 888 C CA . HIS A 1 116 ? -3.053 9.430 7.125 1.00 96.88 116 HIS A CA 1
ATOM 889 C C . HIS A 1 116 ? -2.552 8.054 6.693 1.00 96.88 116 HIS A C 1
ATOM 891 O O . HIS A 1 116 ? -3.333 7.099 6.702 1.00 96.88 116 HIS A O 1
ATOM 897 N N . SER A 1 117 ? -1.274 7.949 6.327 1.00 96.81 117 SER A N 1
ATOM 898 C CA . SER A 1 117 ? -0.634 6.729 5.868 1.00 96.81 117 SER A CA 1
ATOM 899 C C . SER A 1 117 ? 0.771 6.544 6.445 1.00 96.81 117 SER A C 1
ATOM 901 O O . SER A 1 117 ? 1.504 7.497 6.727 1.00 96.81 117 SER A O 1
ATOM 903 N N . TYR A 1 118 ? 1.138 5.277 6.614 1.00 96.88 118 TYR A N 1
ATOM 904 C CA . TYR A 1 118 ? 2.425 4.809 7.114 1.00 96.88 118 TYR A CA 1
ATOM 905 C C . TYR A 1 118 ? 2.919 3.721 6.173 1.00 96.88 118 TYR A C 1
ATOM 907 O O . TYR A 1 118 ? 2.234 2.720 5.971 1.00 96.88 118 TYR A O 1
ATOM 915 N N . GLY A 1 119 ? 4.082 3.937 5.570 1.00 96.50 119 GLY A N 1
ATOM 916 C CA . GLY A 1 119 ? 4.647 3.052 4.560 1.00 96.50 119 GLY A CA 1
ATOM 917 C C . GLY A 1 119 ? 5.992 2.468 4.966 1.00 96.50 119 GLY A C 1
ATOM 918 O O . GLY A 1 119 ? 6.729 3.047 5.758 1.00 96.50 119 GLY A O 1
ATOM 919 N N . TYR A 1 120 ? 6.326 1.348 4.349 1.00 96.81 120 TYR A N 1
ATOM 920 C CA . TYR A 1 120 ? 7.611 0.680 4.368 1.00 96.81 120 TYR A CA 1
ATOM 921 C C . TYR A 1 120 ? 8.122 0.588 2.936 1.00 96.81 120 TYR A C 1
ATOM 923 O O . TYR A 1 120 ? 7.388 0.172 2.036 1.00 96.81 120 TYR A O 1
ATOM 931 N N . ARG A 1 121 ? 9.342 1.065 2.709 1.00 95.50 121 ARG A N 1
ATOM 932 C CA . ARG A 1 121 ? 9.907 1.271 1.377 1.00 95.50 121 ARG A CA 1
ATOM 933 C C . ARG A 1 121 ? 10.804 0.105 0.970 1.00 95.50 121 ARG A C 1
ATOM 935 O O . ARG A 1 121 ? 11.651 -0.315 1.748 1.00 95.50 121 ARG A O 1
ATOM 942 N N . ASP A 1 122 ? 10.650 -0.335 -0.275 1.00 95.00 122 ASP A N 1
ATOM 943 C CA . ASP A 1 122 ? 11.473 -1.357 -0.932 1.00 95.00 122 ASP A CA 1
ATOM 944 C C . ASP A 1 122 ? 12.973 -1.032 -0.918 1.00 95.00 122 ASP A C 1
ATOM 946 O O . ASP A 1 122 ? 13.793 -1.844 -0.500 1.00 95.00 122 ASP A O 1
ATOM 950 N N . ILE A 1 123 ? 13.346 0.184 -1.316 1.00 93.62 123 ILE A N 1
ATOM 951 C CA . ILE A 1 123 ? 14.734 0.640 -1.310 1.00 93.62 123 ILE A CA 1
ATOM 952 C C . ILE A 1 123 ? 15.119 1.081 0.101 1.00 93.62 123 ILE A C 1
ATOM 954 O O . ILE A 1 123 ? 14.556 2.037 0.639 1.00 93.62 123 ILE A O 1
ATOM 958 N N . GLY A 1 124 ? 16.149 0.438 0.648 1.00 90.75 124 GLY A N 1
ATOM 959 C CA . GLY A 1 124 ? 16.784 0.816 1.911 1.00 90.75 124 GLY A CA 1
ATOM 960 C C . GLY A 1 124 ? 16.012 0.427 3.172 1.00 90.75 124 GLY A C 1
ATOM 961 O O . GLY A 1 124 ? 16.507 0.709 4.259 1.00 90.75 124 GLY A O 1
ATOM 962 N N . GLY A 1 125 ? 14.831 -0.193 3.044 1.00 92.88 125 GLY A N 1
ATOM 963 C CA . GLY A 1 125 ? 14.047 -0.655 4.191 1.00 92.88 125 GLY A CA 1
ATOM 964 C C . GLY A 1 125 ? 13.713 0.470 5.175 1.00 92.88 125 GLY A C 1
ATOM 965 O O . GL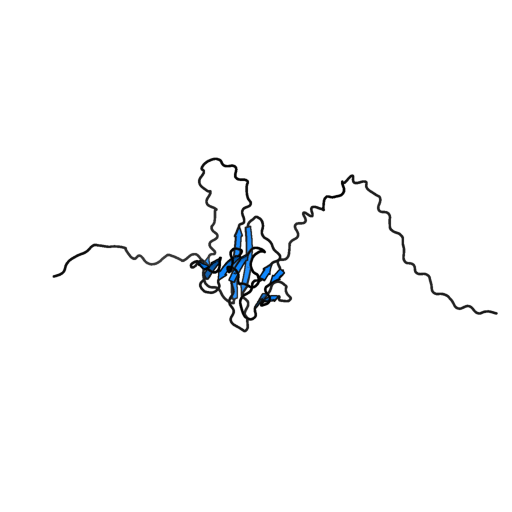Y A 1 125 ? 13.797 0.319 6.396 1.00 92.88 125 GLY A O 1
ATOM 966 N N . GLU A 1 126 ? 13.374 1.642 4.642 1.00 95.50 126 GLU A N 1
ATOM 967 C CA . GLU A 1 126 ? 13.032 2.833 5.419 1.00 95.50 126 GLU A CA 1
ATOM 968 C C . GLU A 1 126 ? 11.524 2.897 5.685 1.00 95.50 126 GLU A C 1
ATOM 970 O O . GLU A 1 126 ? 10.702 2.470 4.865 1.00 95.50 126 GLU A O 1
ATOM 975 N N . THR A 1 127 ? 11.139 3.510 6.803 1.00 96.12 127 THR A N 1
ATOM 976 C CA . THR A 1 127 ? 9.729 3.852 7.051 1.00 96.12 127 THR A CA 1
ATOM 977 C C . THR A 1 127 ? 9.399 5.230 6.481 1.00 96.12 127 THR A C 1
ATOM 979 O O . THR A 1 127 ? 10.225 6.144 6.480 1.00 96.12 127 THR A O 1
ATOM 982 N N . MET A 1 128 ? 8.176 5.386 5.982 1.00 96.50 128 MET A N 1
ATOM 983 C CA . MET A 1 128 ? 7.669 6.581 5.309 1.00 96.50 128 MET A CA 1
ATOM 984 C C . MET A 1 128 ? 6.429 7.102 6.033 1.00 96.50 128 MET A C 1
ATOM 986 O O . MET A 1 128 ? 5.441 6.380 6.167 1.00 96.50 128 MET A O 1
ATOM 990 N N . HIS A 1 129 ? 6.452 8.363 6.456 1.00 97.12 129 HIS A N 1
ATOM 991 C CA . HIS A 1 129 ? 5.291 9.049 7.030 1.00 97.12 129 HIS A CA 1
ATOM 992 C C . HIS A 1 129 ? 5.428 10.564 6.846 1.00 9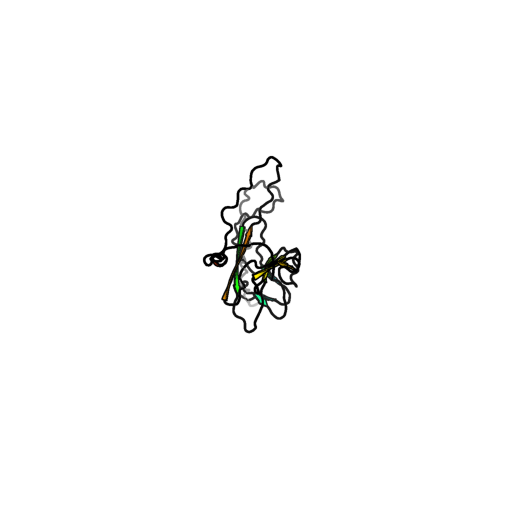7.12 129 HIS A C 1
ATOM 994 O O . HIS A 1 129 ? 6.523 11.101 7.030 1.00 97.12 129 HIS A O 1
ATOM 1000 N N . LYS A 1 130 ? 4.346 11.273 6.490 1.00 96.56 130 LYS A N 1
ATOM 1001 C CA . LYS A 1 130 ? 4.369 12.725 6.198 1.00 96.56 130 LYS A CA 1
ATOM 1002 C C . LYS A 1 130 ? 5.467 13.117 5.199 1.00 96.56 130 LYS A C 1
ATOM 1004 O O . LYS A 1 130 ? 6.156 14.121 5.383 1.00 96.56 130 LYS A O 1
ATOM 1009 N N . SER A 1 131 ? 5.687 12.284 4.179 1.00 94.56 131 SER A N 1
ATOM 1010 C CA . SER A 1 131 ? 6.746 12.439 3.1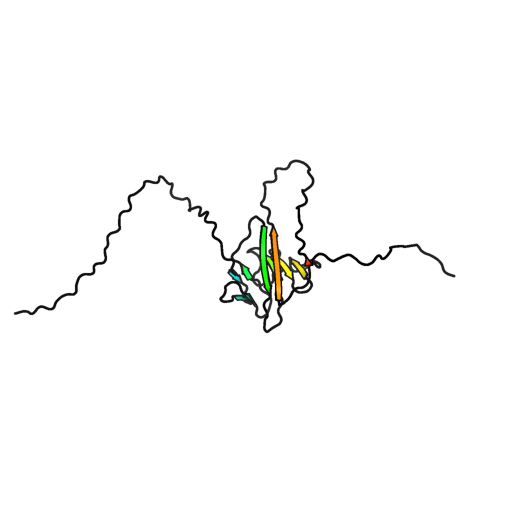70 1.00 94.56 131 SER A CA 1
ATOM 1011 C C . SER A 1 131 ? 8.176 12.444 3.725 1.00 94.56 131 SER A C 1
ATOM 1013 O O . SER A 1 131 ? 9.120 12.788 3.012 1.00 94.56 131 SER A O 1
ATOM 1015 N N . LYS A 1 132 ? 8.367 12.024 4.978 1.00 95.75 132 LYS A N 1
ATOM 1016 C CA . LYS A 1 132 ? 9.675 11.907 5.619 1.00 95.75 132 LYS A CA 1
ATOM 1017 C C . LYS A 1 132 ? 10.090 10.448 5.696 1.00 95.75 132 LYS A C 1
ATOM 1019 O O . LYS A 1 132 ? 9.290 9.578 6.039 1.00 95.75 132 LYS A O 1
ATOM 1024 N N . ARG A 1 133 ? 11.363 10.212 5.388 1.00 95.12 133 ARG A N 1
ATOM 1025 C CA . ARG A 1 133 ? 12.044 8.938 5.617 1.00 95.12 133 ARG A CA 1
ATOM 1026 C C . ARG A 1 133 ? 12.498 8.914 7.064 1.00 95.12 133 ARG A C 1
ATOM 1028 O O . ARG A 1 133 ? 13.157 9.852 7.512 1.00 95.12 133 ARG A O 1
ATOM 1035 N N . SER A 1 134 ? 12.127 7.871 7.782 1.00 92.12 134 SER A N 1
ATOM 1036 C CA . SER A 1 134 ? 12.716 7.548 9.078 1.00 92.12 134 SER A CA 1
ATOM 1037 C C . SER A 1 134 ? 13.611 6.329 8.887 1.00 92.12 134 SER A C 1
ATOM 1039 O O . SER A 1 134 ? 13.321 5.520 8.006 1.00 92.12 134 SER A O 1
ATOM 1041 N N . GLY A 1 135 ? 14.710 6.276 9.655 1.00 81.81 135 GLY A N 1
ATOM 1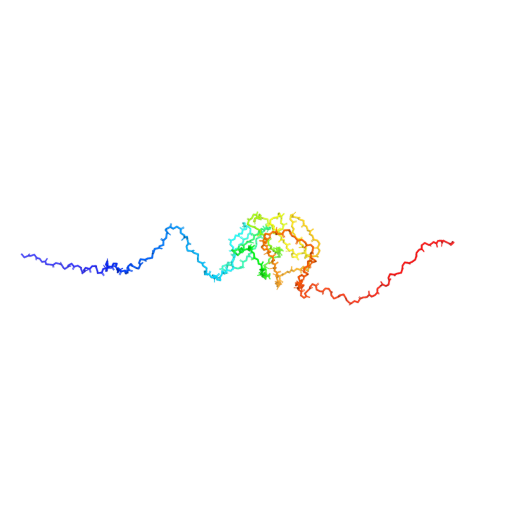042 C CA . GLY A 1 135 ? 15.882 5.409 9.447 1.00 81.81 135 GLY A CA 1
ATOM 1043 C C . GLY A 1 135 ? 15.602 3.912 9.247 1.00 81.81 135 GLY A C 1
ATOM 1044 O O . GLY A 1 135 ? 14.446 3.491 9.224 1.00 81.81 135 GLY A O 1
ATOM 1045 N N . PRO A 1 136 ? 16.653 3.085 9.100 1.00 82.38 136 PRO A N 1
ATOM 1046 C CA . PRO A 1 136 ? 16.487 1.701 8.670 1.00 82.38 136 PRO A CA 1
ATOM 1047 C C . PRO A 1 136 ? 15.601 0.949 9.665 1.00 82.38 136 PRO A C 1
ATOM 1049 O O . PRO A 1 136 ? 15.944 0.791 10.838 1.00 82.38 136 PRO A O 1
ATOM 1052 N N . TYR A 1 137 ? 14.430 0.544 9.186 1.00 91.38 137 TYR A N 1
ATOM 1053 C CA . TYR A 1 137 ? 13.452 -0.231 9.937 1.00 91.38 137 TYR A CA 1
ATOM 1054 C C . TYR A 1 137 ? 13.644 -1.726 9.682 1.00 91.38 137 TYR A C 1
ATOM 1056 O O . TYR A 1 137 ? 13.501 -2.527 10.603 1.00 91.38 137 TYR A O 1
ATOM 1064 N N . GLY A 1 138 ? 14.020 -2.083 8.455 1.00 91.19 138 GLY A N 1
ATOM 1065 C CA . GLY A 1 138 ? 14.312 -3.446 8.034 1.00 91.19 138 GLY A CA 1
ATOM 1066 C C . GLY A 1 138 ? 15.200 -3.468 6.795 1.00 91.19 138 GLY A C 1
ATOM 1067 O O . GLY A 1 138 ? 15.834 -2.467 6.459 1.00 91.19 138 GLY A O 1
ATOM 1068 N N . ASP A 1 139 ? 15.235 -4.617 6.127 1.00 93.94 139 ASP A N 1
ATOM 1069 C CA . ASP A 1 139 ? 16.007 -4.809 4.905 1.00 93.94 139 ASP A CA 1
ATOM 1070 C C . ASP A 1 139 ? 15.228 -4.370 3.663 1.00 93.94 139 ASP A C 1
ATOM 1072 O O . ASP A 1 139 ? 13.993 -4.404 3.615 1.00 93.94 139 ASP A O 1
ATOM 1076 N N . SER A 1 140 ? 15.964 -3.982 2.624 1.00 94.94 140 SER A N 1
ATOM 1077 C CA . SER A 1 140 ? 15.374 -3.790 1.304 1.00 94.94 140 SER A CA 1
ATOM 1078 C C . SER A 1 140 ? 14.780 -5.092 0.774 1.00 94.94 140 SER A C 1
ATOM 1080 O O . SER A 1 140 ? 15.360 -6.156 0.978 1.00 94.94 140 SER A O 1
ATOM 1082 N N . PHE A 1 141 ? 13.680 -4.989 0.041 1.00 95.75 141 PHE A N 1
ATOM 1083 C CA . PHE A 1 141 ? 12.979 -6.129 -0.549 1.00 95.75 141 PHE A CA 1
ATOM 1084 C C . PHE A 1 141 ? 12.661 -5.857 -2.018 1.00 95.75 141 PHE A C 1
ATOM 1086 O O . PHE A 1 141 ? 12.605 -4.701 -2.449 1.00 95.75 141 PHE A O 1
ATOM 1093 N N . GLY A 1 142 ? 12.449 -6.917 -2.790 1.00 95.94 142 GLY A N 1
ATOM 1094 C CA . GLY A 1 142 ? 12.233 -6.832 -4.230 1.00 95.94 142 GLY A CA 1
ATOM 1095 C C . GLY A 1 142 ? 11.400 -7.975 -4.800 1.00 95.94 142 GLY A C 1
ATOM 1096 O O . GLY A 1 142 ? 10.669 -8.669 -4.099 1.00 95.94 142 GLY A O 1
ATOM 1097 N N . VAL A 1 143 ? 11.476 -8.134 -6.121 1.00 96.44 143 VAL A N 1
ATOM 1098 C CA . VAL A 1 143 ? 10.759 -9.178 -6.865 1.00 96.44 143 VAL A CA 1
ATOM 1099 C C . VAL A 1 143 ? 11.098 -10.562 -6.308 1.00 96.44 143 VAL A C 1
ATOM 1101 O O . VAL A 1 143 ? 12.266 -10.919 -6.204 1.00 96.44 143 VAL A O 1
ATOM 1104 N N . GLY A 1 144 ? 10.069 -11.356 -6.011 1.00 95.69 144 GLY A N 1
ATOM 1105 C CA . GLY A 1 144 ? 10.192 -12.691 -5.424 1.00 95.69 144 GLY A CA 1
ATOM 1106 C C . GLY A 1 144 ? 9.980 -12.721 -3.910 1.00 95.69 144 GLY A C 1
ATOM 1107 O O . GLY A 1 144 ? 9.566 -13.758 -3.389 1.00 95.69 144 GLY A O 1
ATOM 1108 N N . ASP A 1 145 ? 10.164 -11.591 -3.226 1.00 96.62 145 ASP A N 1
ATOM 1109 C CA . ASP A 1 145 ? 9.984 -11.505 -1.780 1.00 96.62 145 ASP A CA 1
ATOM 1110 C C . ASP A 1 145 ? 8.505 -11.433 -1.385 1.00 96.62 145 ASP A C 1
ATOM 1112 O O . ASP A 1 145 ? 7.626 -11.018 -2.151 1.00 96.62 145 ASP A O 1
ATOM 1116 N N . THR A 1 146 ? 8.234 -11.833 -0.142 1.00 96.88 146 THR A N 1
ATOM 1117 C CA . THR A 1 146 ? 6.931 -11.676 0.510 1.00 96.88 146 THR A CA 1
ATOM 1118 C C . THR A 1 146 ? 7.087 -10.770 1.723 1.00 96.88 146 THR A C 1
ATOM 1120 O O . THR A 1 146 ? 7.846 -11.072 2.642 1.00 96.88 146 THR A O 1
ATOM 1123 N N . VAL A 1 147 ? 6.375 -9.645 1.718 1.00 96.19 147 VAL A N 1
ATOM 1124 C CA . VAL A 1 147 ? 6.438 -8.623 2.766 1.00 96.19 147 VAL A CA 1
ATOM 1125 C C . VAL A 1 147 ? 5.194 -8.712 3.632 1.00 96.19 147 VAL A C 1
ATOM 1127 O O . VAL A 1 147 ? 4.082 -8.478 3.159 1.00 96.19 147 VAL A O 1
ATOM 1130 N N . GLY A 1 148 ? 5.390 -9.027 4.909 1.00 96.06 148 GLY A N 1
ATOM 1131 C CA . GLY A 1 148 ? 4.332 -9.039 5.912 1.00 96.06 148 GLY A CA 1
ATOM 1132 C C . GLY A 1 148 ? 4.129 -7.672 6.561 1.00 96.06 148 GLY A C 1
ATOM 1133 O O . GLY A 1 148 ? 5.095 -7.007 6.936 1.00 96.06 148 GLY A O 1
ATOM 1134 N N . ALA A 1 149 ? 2.876 -7.276 6.758 1.00 94.88 149 ALA A N 1
ATOM 1135 C CA . ALA A 1 149 ? 2.498 -6.064 7.471 1.00 94.88 149 ALA A CA 1
ATOM 1136 C C . ALA A 1 149 ? 1.493 -6.398 8.577 1.00 94.88 149 ALA A C 1
ATOM 1138 O O . ALA A 1 149 ? 0.393 -6.881 8.316 1.00 94.88 149 ALA A O 1
ATOM 1139 N N . MET A 1 150 ? 1.873 -6.111 9.823 1.00 95.12 150 MET A N 1
ATOM 1140 C CA . MET A 1 150 ? 1.027 -6.293 11.002 1.00 95.12 150 MET A CA 1
ATOM 1141 C C . MET A 1 150 ? 0.625 -4.938 11.582 1.00 95.12 150 MET A C 1
ATOM 1143 O O . MET A 1 150 ? 1.441 -4.018 11.628 1.00 95.12 150 MET A O 1
ATOM 1147 N N . ILE A 1 151 ? -0.610 -4.825 12.062 1.00 95.06 151 ILE A N 1
ATOM 1148 C CA . ILE A 1 151 ? -1.068 -3.692 12.870 1.00 95.06 151 ILE A CA 1
ATOM 1149 C C . ILE A 1 151 ? -1.795 -4.200 14.109 1.00 95.06 151 ILE A C 1
ATOM 1151 O O . ILE A 1 151 ? -2.571 -5.152 14.038 1.00 95.06 151 ILE A O 1
ATOM 1155 N N . CYS A 1 152 ? -1.560 -3.539 15.239 1.00 94.25 152 CYS A N 1
ATOM 1156 C CA . CYS A 1 152 ? -2.309 -3.733 16.473 1.00 94.25 152 CYS A CA 1
ATOM 1157 C C . CYS A 1 152 ? -3.015 -2.420 16.807 1.00 94.25 152 CYS A C 1
ATOM 1159 O O . CYS A 1 152 ? -2.352 -1.414 17.061 1.00 94.25 152 CYS A O 1
ATOM 1161 N N . VAL A 1 153 ? -4.346 -2.426 16.796 1.00 92.75 153 VAL A N 1
ATOM 1162 C CA . VAL A 1 153 ? -5.166 -1.269 17.162 1.00 92.75 153 VAL A CA 1
ATOM 1163 C C . VAL A 1 153 ? -5.869 -1.581 18.472 1.00 92.75 153 VAL A C 1
ATOM 1165 O O . VAL A 1 153 ? -6.848 -2.332 18.508 1.00 92.75 153 VAL A O 1
ATOM 1168 N N . ASN A 1 154 ? -5.344 -1.024 19.559 1.00 88.62 154 ASN A N 1
ATOM 1169 C CA . ASN A 1 154 ? -5.984 -1.126 20.861 1.00 88.62 154 ASN A CA 1
ATOM 1170 C C . ASN A 1 154 ? -7.262 -0.293 20.841 1.00 88.62 154 ASN A C 1
ATOM 1172 O O . ASN A 1 154 ? -7.279 0.834 20.349 1.00 88.62 154 ASN A O 1
ATOM 1176 N N . GLY A 1 155 ? -8.346 -0.868 21.346 1.00 74.56 155 GLY A N 1
ATOM 1177 C CA . GLY A 1 155 ? -9.551 -0.098 21.575 1.00 74.56 155 GLY A CA 1
ATOM 1178 C C . GLY A 1 155 ? -9.372 0.838 22.765 1.00 74.56 155 GLY A C 1
ATOM 1179 O O . GLY A 1 155 ? -8.718 0.451 23.728 1.00 74.56 155 GLY A O 1
ATOM 1180 N N . ASP A 1 156 ? -9.991 2.019 22.731 1.00 66.38 156 ASP A N 1
ATOM 1181 C CA . ASP A 1 156 ? -10.126 2.852 23.927 1.00 66.38 156 ASP A CA 1
ATOM 1182 C C . ASP A 1 156 ? -10.866 2.036 24.995 1.00 66.38 156 ASP A C 1
ATOM 1184 O O . ASP A 1 156 ? -12.071 1.788 24.883 1.00 66.38 156 ASP A O 1
ATOM 1188 N N . SER A 1 157 ? -10.133 1.555 25.994 1.00 55.56 157 SER A N 1
ATOM 1189 C CA . SER A 1 157 ? -10.668 1.429 27.339 1.00 55.56 157 SER A CA 1
ATOM 1190 C C . SER A 1 157 ? -10.801 2.856 27.846 1.00 55.56 157 SER A C 1
ATOM 1192 O O . SER A 1 157 ? -9.807 3.580 27.864 1.00 55.56 157 SER A O 1
ATOM 1194 N N . SER A 1 158 ? -12.008 3.280 28.207 1.00 50.66 158 SER A N 1
ATOM 1195 C CA . SER A 1 158 ? -12.213 4.499 28.988 1.00 50.66 158 SER A CA 1
ATOM 1196 C C . SER A 1 158 ? -11.160 4.567 30.098 1.00 50.66 158 SER A C 1
ATOM 1198 O O . SER A 1 158 ? -11.087 3.655 30.920 1.00 50.66 158 SER A O 1
ATOM 1200 N N . GLU A 1 159 ? -10.307 5.592 30.067 1.00 47.53 159 GLU A N 1
ATOM 1201 C CA . GLU A 1 159 ? -9.303 5.843 31.097 1.00 47.53 159 GLU A CA 1
ATOM 1202 C C . GLU A 1 159 ? -10.010 6.140 32.427 1.00 47.53 159 GLU A C 1
ATOM 1204 O O . GLU A 1 159 ? -10.341 7.291 32.712 1.00 47.53 159 GLU A O 1
ATOM 1209 N N . ASP A 1 160 ? -10.219 5.126 33.267 1.00 42.78 160 ASP A N 1
ATOM 1210 C CA . ASP A 1 160 ? -10.323 5.373 34.702 1.00 42.78 160 ASP A CA 1
ATOM 1211 C C . ASP A 1 160 ? -8.907 5.651 35.209 1.00 42.78 160 ASP A C 1
ATOM 1213 O O . ASP A 1 160 ? -8.048 4.772 35.308 1.00 42.78 160 ASP A O 1
ATOM 1217 N N . LYS A 1 161 ? -8.637 6.931 35.473 1.00 44.62 161 LYS A N 1
ATOM 1218 C CA . LYS A 1 161 ? -7.406 7.370 36.121 1.00 44.62 161 LYS A CA 1
ATOM 1219 C C . LYS A 1 161 ? -7.368 6.844 37.553 1.00 44.62 161 LYS A C 1
ATOM 1221 O O . LYS A 1 161 ? -7.954 7.461 38.437 1.00 44.62 161 LYS A O 1
ATOM 1226 N N . SER A 1 162 ? -6.579 5.804 37.811 1.00 44.06 162 SER A N 1
ATOM 1227 C CA . SER A 1 162 ? -5.970 5.617 39.131 1.00 44.06 162 SER A CA 1
ATOM 1228 C C . SER A 1 162 ? -4.749 4.692 39.108 1.00 44.06 162 SER A C 1
ATOM 1230 O O . SER A 1 162 ? -4.872 3.507 38.819 1.00 44.06 162 SER A O 1
ATOM 1232 N N . VAL A 1 163 ? -3.632 5.271 39.562 1.00 43.66 163 VAL A N 1
ATOM 1233 C CA . VAL A 1 163 ? -2.497 4.659 40.276 1.00 43.66 163 VAL A CA 1
ATOM 1234 C C . VAL A 1 163 ? -1.458 3.885 39.453 1.00 43.66 163 VAL A C 1
ATOM 1236 O O . VAL A 1 163 ? -1.740 2.931 38.737 1.00 43.66 163 VAL A O 1
ATOM 1239 N N . ASP A 1 164 ? -0.213 4.329 39.642 1.00 46.94 164 ASP A N 1
ATOM 1240 C CA . ASP A 1 164 ? 1.041 3.765 39.160 1.00 46.94 164 ASP A CA 1
ATOM 1241 C C . ASP A 1 164 ? 1.086 2.236 39.242 1.00 46.94 164 ASP A C 1
ATOM 1243 O O . ASP A 1 164 ? 1.116 1.639 40.317 1.00 46.94 164 ASP A O 1
ATOM 1247 N N . THR A 1 165 ? 1.170 1.576 38.090 1.00 39.00 165 THR A N 1
ATOM 1248 C CA . THR A 1 165 ? 1.729 0.228 37.994 1.00 39.00 165 THR A CA 1
ATOM 1249 C C . THR A 1 165 ? 2.454 0.116 36.661 1.00 39.00 165 THR A C 1
ATOM 1251 O O . THR A 1 165 ? 1.912 0.438 35.606 1.00 39.00 165 THR A O 1
ATOM 1254 N N . VAL A 1 166 ? 3.725 -0.279 36.741 1.00 41.62 166 VAL A N 1
ATOM 1255 C CA . VAL A 1 166 ? 4.643 -0.531 35.627 1.00 41.62 166 VAL A CA 1
ATOM 1256 C C . VAL A 1 166 ? 3.909 -1.220 34.475 1.00 41.62 166 VAL A C 1
ATOM 1258 O O . VAL A 1 166 ? 3.291 -2.264 34.671 1.00 41.62 166 VAL A O 1
ATOM 1261 N N . ALA A 1 167 ? 3.985 -0.622 33.281 1.00 40.50 167 ALA A N 1
ATOM 1262 C CA . ALA A 1 167 ? 3.414 -1.179 32.063 1.00 40.50 167 ALA A CA 1
ATOM 1263 C C . ALA A 1 167 ? 3.810 -2.661 31.925 1.00 40.50 167 ALA A C 1
ATOM 1265 O O . ALA A 1 167 ? 5.009 -2.958 31.963 1.00 40.50 167 ALA A O 1
ATOM 1266 N N . PRO A 1 168 ? 2.860 -3.599 31.751 1.00 39.22 168 PRO A N 1
ATOM 1267 C CA . PRO A 1 168 ? 3.228 -4.953 31.391 1.00 39.22 168 PRO A CA 1
ATOM 1268 C C . PRO A 1 168 ? 3.873 -4.880 30.006 1.00 39.22 168 PRO A C 1
ATOM 1270 O O . PRO A 1 168 ? 3.237 -4.512 29.016 1.00 39.22 168 PRO A O 1
ATOM 1273 N N . SER A 1 169 ? 5.171 -5.173 29.948 1.00 43.34 169 SER A N 1
ATOM 1274 C CA . SER A 1 169 ? 5.875 -5.394 28.695 1.00 43.34 169 SER A CA 1
ATOM 1275 C C . SER A 1 169 ? 5.115 -6.463 27.915 1.00 43.34 169 SER A C 1
ATOM 1277 O O . SER A 1 169 ? 4.904 -7.576 28.397 1.00 43.34 169 SER A O 1
ATOM 1279 N N . LEU A 1 170 ? 4.659 -6.106 26.714 1.00 45.59 170 LEU A N 1
ATOM 1280 C CA . LEU A 1 170 ? 4.045 -7.057 25.795 1.00 45.59 170 LEU A CA 1
ATOM 1281 C C . LEU A 1 170 ? 5.001 -8.251 25.620 1.00 45.59 170 LEU A C 1
ATOM 1283 O O . LEU A 1 170 ? 6.157 -8.036 25.232 1.00 45.59 170 LEU A O 1
ATOM 1287 N N . PRO A 1 171 ? 4.570 -9.497 25.886 1.00 42.09 171 PRO A N 1
ATOM 1288 C CA . PRO A 1 171 ? 5.369 -10.654 25.536 1.00 42.09 171 PRO A CA 1
ATOM 1289 C C . PRO A 1 171 ? 5.432 -10.726 24.010 1.00 42.09 171 PRO A C 1
ATOM 1291 O O . PRO A 1 171 ? 4.431 -10.954 23.338 1.00 42.09 171 PRO A O 1
ATOM 1294 N N . GLY A 1 172 ? 6.625 -10.504 23.467 1.00 38.72 172 GLY A N 1
ATOM 1295 C CA . GLY A 1 172 ? 6.896 -10.687 22.050 1.00 38.72 172 GLY A CA 1
ATOM 1296 C C . GLY A 1 172 ? 6.669 -9.431 21.219 1.00 38.72 172 GLY A C 1
ATOM 1297 O O . GLY A 1 172 ? 5.676 -9.282 20.512 1.00 38.72 172 GLY A O 1
ATOM 1298 N N . ARG A 1 173 ? 7.700 -8.585 21.159 1.00 40.97 173 ARG A N 1
ATOM 1299 C CA . ARG A 1 173 ? 8.040 -7.960 19.880 1.00 40.97 173 ARG A CA 1
ATOM 1300 C C . ARG A 1 173 ? 8.279 -9.123 18.913 1.00 40.97 173 ARG A C 1
ATOM 1302 O O . ARG A 1 173 ? 9.295 -9.800 19.042 1.00 40.97 173 ARG A O 1
ATOM 1309 N N . PHE A 1 174 ? 7.338 -9.406 18.013 1.00 48.03 174 PHE A N 1
ATOM 1310 C CA . PHE A 1 174 ? 7.606 -10.305 16.894 1.00 48.03 174 PHE A CA 1
ATOM 1311 C C . PHE A 1 174 ? 8.661 -9.615 16.029 1.00 48.03 174 PHE A C 1
ATOM 1313 O O . PHE A 1 174 ? 8.364 -8.737 15.222 1.00 48.03 174 PHE A O 1
ATOM 1320 N N . VAL A 1 175 ? 9.920 -9.932 16.310 1.00 41.56 175 VAL A N 1
ATOM 1321 C CA . VAL A 1 175 ? 11.035 -9.653 15.421 1.00 41.56 175 VAL A CA 1
ATOM 1322 C C . VAL A 1 175 ? 10.965 -10.777 14.393 1.00 41.56 175 VAL A C 1
ATOM 1324 O O . VAL A 1 175 ? 11.164 -11.931 14.783 1.00 41.56 175 VAL A O 1
ATOM 1327 N N . PRO A 1 176 ? 10.614 -10.508 13.121 1.00 40.25 176 PRO A N 1
ATOM 1328 C CA . PRO A 1 176 ? 10.722 -11.541 12.103 1.00 40.25 176 PRO A CA 1
ATOM 1329 C C . PRO A 1 176 ? 12.163 -12.079 12.129 1.00 40.25 176 PRO A C 1
ATOM 1331 O O . PRO A 1 176 ? 13.087 -11.289 12.347 1.00 40.25 176 PRO A O 1
ATOM 1334 N N . PRO A 1 177 ? 12.391 -13.389 11.930 1.00 42.03 177 PRO A N 1
ATOM 1335 C CA . PRO A 1 177 ? 13.722 -13.992 12.031 1.00 42.03 177 PRO A CA 1
ATOM 1336 C C . PRO A 1 177 ? 14.810 -13.305 11.185 1.00 42.03 177 PRO A C 1
ATOM 1338 O O . PRO A 1 177 ? 15.987 -13.442 11.495 1.00 42.03 177 PRO A O 1
ATOM 1341 N N . SER A 1 178 ? 14.433 -12.528 10.162 1.00 43.78 178 SER A N 1
ATOM 1342 C CA . SER A 1 178 ? 15.350 -11.738 9.332 1.00 43.78 178 SER A CA 1
ATOM 1343 C C . SER A 1 178 ? 15.930 -10.489 10.011 1.00 43.78 178 SER A C 1
ATOM 1345 O O . SER A 1 178 ? 16.969 -10.006 9.585 1.00 43.78 178 SER A O 1
ATOM 1347 N N . LEU A 1 179 ? 15.322 -9.973 11.087 1.00 46.12 179 LEU A N 1
ATOM 1348 C CA . LEU A 1 179 ? 15.761 -8.742 11.769 1.00 46.12 179 LEU A CA 1
ATOM 1349 C C . LEU A 1 179 ? 16.637 -8.984 13.009 1.00 46.12 179 LEU A C 1
ATOM 1351 O O . LEU A 1 179 ? 17.010 -8.038 13.710 1.00 46.12 179 LEU A O 1
ATOM 1355 N N . VAL A 1 180 ? 17.015 -10.235 13.278 1.00 41.78 180 VAL A N 1
ATOM 1356 C CA . VAL A 1 180 ? 18.065 -10.542 14.253 1.00 41.78 180 VAL A CA 1
ATOM 1357 C C . VAL A 1 180 ? 19.407 -10.394 13.543 1.00 41.78 180 VAL A C 1
ATOM 1359 O O . VAL A 1 180 ? 19.927 -11.346 12.969 1.00 41.78 180 VAL A O 1
ATOM 1362 N N . LYS A 1 181 ? 20.001 -9.194 13.593 1.00 38.28 181 LYS A N 1
ATOM 1363 C CA . LYS A 1 181 ? 21.447 -9.070 13.364 1.00 38.28 181 LYS A CA 1
ATOM 1364 C C . LYS A 1 181 ? 22.131 -10.051 14.315 1.00 38.28 181 LYS A C 1
ATOM 1366 O O . LYS A 1 181 ? 22.067 -9.857 15.530 1.00 38.28 181 LYS A O 1
ATOM 1371 N N . GLN A 1 182 ? 22.763 -11.094 13.776 1.00 34.62 182 GLN A N 1
ATOM 1372 C CA . GLN A 1 182 ? 23.696 -11.923 14.529 1.00 34.62 182 GLN A CA 1
ATOM 1373 C C . GLN A 1 182 ? 24.869 -11.032 14.944 1.00 34.62 182 GLN A C 1
ATOM 1375 O O . GLN A 1 182 ? 25.844 -10.845 14.227 1.00 34.62 182 GLN A O 1
ATOM 1380 N N . SER A 1 183 ? 24.716 -10.401 16.103 1.00 41.22 183 SER A N 1
ATOM 1381 C CA . SER A 1 183 ? 25.785 -9.744 16.835 1.00 41.22 183 SER A CA 1
ATOM 1382 C C . SER A 1 183 ? 26.580 -10.830 17.549 1.00 41.22 183 SER A C 1
ATOM 1384 O O . SER A 1 183 ? 26.413 -11.056 18.747 1.00 41.22 183 SER A O 1
ATOM 1386 N N . SER A 1 184 ? 27.445 -11.501 16.809 1.00 39.59 184 SER A N 1
ATOM 1387 C CA . SER A 1 184 ? 28.599 -12.189 17.369 1.00 39.59 184 SER A CA 1
ATOM 1388 C C . SER A 1 184 ? 29.676 -12.165 16.304 1.00 39.59 184 SER A C 1
ATOM 1390 O O . SER A 1 184 ? 29.593 -12.915 15.340 1.00 39.59 184 SER A O 1
ATOM 1392 N N . ASP A 1 185 ? 30.572 -11.186 16.419 1.00 34.22 185 ASP A N 1
ATOM 1393 C CA . ASP A 1 185 ? 32.022 -11.351 16.271 1.00 34.22 185 ASP A CA 1
ATOM 1394 C C . ASP A 1 185 ? 32.661 -9.989 15.996 1.00 34.22 185 ASP A C 1
ATOM 1396 O O . ASP A 1 185 ? 32.730 -9.518 14.866 1.00 34.22 185 ASP A O 1
ATOM 1400 N N . LEU A 1 186 ? 33.095 -9.329 17.073 1.00 35.88 186 LEU A N 1
ATOM 1401 C CA . LEU A 1 186 ? 34.482 -8.896 17.277 1.00 35.88 186 LEU A CA 1
ATOM 1402 C C . LEU A 1 186 ? 34.539 -7.854 18.396 1.00 35.88 186 LEU A C 1
ATOM 1404 O O . LEU A 1 186 ? 34.136 -6.700 18.263 1.00 35.88 186 LEU A O 1
ATOM 1408 N N . LEU A 1 187 ? 35.092 -8.312 19.518 1.00 33.69 187 LEU A N 1
ATOM 1409 C CA . LEU A 1 187 ? 35.751 -7.498 20.525 1.00 33.69 187 LEU A CA 1
ATOM 1410 C C . LEU A 1 187 ? 36.650 -6.446 19.857 1.00 33.69 187 LEU A C 1
ATOM 1412 O O . LEU A 1 187 ? 37.691 -6.779 19.298 1.00 33.69 187 LEU A O 1
ATOM 1416 N N . ALA A 1 188 ? 36.300 -5.173 20.003 1.00 30.64 188 ALA A N 1
ATOM 1417 C CA . ALA A 1 188 ? 37.265 -4.087 19.944 1.00 30.64 188 ALA A CA 1
ATOM 1418 C C . ALA A 1 188 ? 37.183 -3.329 21.269 1.00 30.64 188 ALA A C 1
ATOM 1420 O O . ALA A 1 188 ? 36.260 -2.558 21.528 1.00 30.64 188 ALA A O 1
ATOM 1421 N N . HIS A 1 189 ? 38.146 -3.633 22.135 1.00 27.89 189 HIS A N 1
ATOM 1422 C CA . HIS A 1 189 ? 38.423 -2.927 23.376 1.00 27.89 189 HIS A CA 1
ATOM 1423 C C . HIS A 1 189 ? 38.427 -1.407 23.158 1.00 27.89 189 HIS A C 1
ATOM 1425 O O . HIS A 1 189 ? 39.275 -0.870 22.448 1.00 27.89 189 HIS A O 1
ATOM 1431 N N . VAL A 1 190 ? 37.529 -0.704 23.848 1.00 28.19 190 VAL A N 1
ATOM 1432 C CA . VAL A 1 190 ? 37.690 0.725 24.121 1.00 28.19 190 VAL A CA 1
ATOM 1433 C C . VAL A 1 190 ? 38.747 0.865 25.213 1.00 28.19 190 VAL A C 1
ATOM 1435 O O . VAL A 1 190 ? 38.525 0.492 26.362 1.00 28.19 190 VAL A O 1
ATOM 1438 N N . SER A 1 191 ? 39.896 1.429 24.853 1.00 28.86 191 SER A N 1
ATOM 1439 C CA . SER A 1 191 ? 40.837 2.026 25.797 1.00 28.86 191 SER A CA 1
ATOM 1440 C C . SER A 1 191 ? 41.254 3.385 25.248 1.00 28.86 191 SER A C 1
ATOM 1442 O O . SER A 1 191 ? 42.015 3.481 24.290 1.00 28.86 191 SER A O 1
ATOM 1444 N N . SER A 1 192 ? 40.709 4.452 25.832 1.00 32.56 192 SER A N 1
ATOM 1445 C CA . SER A 1 192 ? 41.325 5.776 25.751 1.00 32.56 192 SER A CA 1
ATOM 1446 C C . SER A 1 192 ? 42.430 5.874 26.797 1.00 32.56 192 SER A C 1
ATOM 1448 O O . SER A 1 192 ? 42.189 5.558 27.964 1.00 32.56 192 SER A O 1
ATOM 1450 N N . PRO A 1 193 ? 43.577 6.462 26.434 1.00 36.34 193 PRO A N 1
ATOM 1451 C CA . PRO A 1 193 ? 44.139 7.470 27.322 1.00 36.34 193 PRO A CA 1
ATOM 1452 C C . PRO A 1 193 ? 44.637 8.726 26.589 1.00 36.34 193 PRO A C 1
ATOM 1454 O O . PRO A 1 193 ? 45.415 8.680 25.646 1.00 36.34 193 PRO A O 1
ATOM 1457 N N . ARG A 1 194 ? 44.137 9.858 27.097 1.00 33.38 194 ARG A N 1
ATOM 1458 C CA . ARG A 1 194 ? 44.789 11.154 27.371 1.00 33.38 194 ARG A CA 1
ATOM 1459 C C . ARG A 1 194 ? 46.052 11.551 26.576 1.00 33.38 194 ARG A C 1
ATOM 1461 O O . ARG A 1 194 ? 47.077 10.893 26.624 1.00 33.38 194 ARG A O 1
ATOM 1468 N N . ARG A 1 195 ? 45.966 12.775 26.032 1.00 38.72 195 ARG A N 1
ATOM 1469 C CA . ARG A 1 195 ? 46.995 13.834 25.894 1.00 38.72 195 ARG A CA 1
ATOM 1470 C C . ARG A 1 195 ? 48.423 13.483 26.369 1.00 38.72 195 ARG A C 1
ATOM 1472 O O . ARG A 1 195 ? 48.615 13.248 27.557 1.00 38.72 195 ARG A O 1
ATOM 1479 N N . SER A 1 196 ? 49.424 13.743 25.519 1.00 35.47 196 SER A N 1
ATOM 1480 C CA . SER A 1 196 ? 50.369 14.881 25.633 1.00 35.47 196 SER A CA 1
ATOM 1481 C C . SER A 1 196 ? 51.820 14.582 25.189 1.00 35.47 196 SER A C 1
ATOM 1483 O O . SER A 1 196 ? 52.325 13.491 25.404 1.00 35.47 196 SER A O 1
ATOM 1485 N N . PHE A 1 197 ? 52.441 15.639 24.643 1.00 32.62 197 PHE A N 1
ATOM 1486 C CA . PHE A 1 197 ? 53.872 15.974 24.512 1.00 32.62 197 PHE A CA 1
ATOM 1487 C C . PHE A 1 197 ? 54.797 15.313 23.465 1.00 32.62 197 PHE A C 1
ATOM 1489 O O . PHE A 1 197 ? 54.961 14.101 23.395 1.00 32.62 197 PHE A O 1
ATOM 1496 N N . CYS A 1 198 ? 55.447 16.216 22.708 1.00 31.55 198 CYS A N 1
ATOM 1497 C CA . CYS A 1 198 ? 56.676 16.059 21.919 1.00 31.55 198 CYS A CA 1
ATOM 1498 C C . CYS A 1 198 ? 57.898 15.705 22.796 1.00 31.55 198 CYS A C 1
ATOM 1500 O O . CYS A 1 198 ? 57.828 15.805 24.025 1.00 31.55 198 CYS A O 1
ATOM 1502 N N . PRO A 1 199 ? 59.035 15.368 22.169 1.00 48.69 199 PRO A N 1
ATOM 1503 C CA . PRO A 1 199 ? 60.046 16.401 21.891 1.00 48.69 199 PRO A CA 1
ATOM 1504 C C . PRO A 1 199 ? 60.342 16.611 20.401 1.00 48.69 199 PRO A C 1
ATOM 1506 O O . PRO A 1 199 ? 60.130 15.670 19.606 1.00 48.69 199 PRO A O 1
#